Protein AF-A0A951AMD3-F1 (afdb_monomer)

Radius of gyration: 32.18 Å; Cα contacts (8 Å, |Δi|>4): 243; chains: 1; bounding box: 80×69×73 Å

Solvent-accessible surface area (backbone atoms only — not comparable to full-atom values): 12162 Å² total; per-residue (Å²): 133,64,72,45,55,43,36,75,24,38,69,70,59,48,59,73,37,53,67,28,44,26,23,16,76,86,67,45,82,40,33,24,31,38,38,74,41,67,34,87,88,76,58,21,32,44,32,36,16,33,32,64,58,94,67,88,66,64,14,28,46,41,58,13,80,52,26,36,31,29,70,88,53,64,34,34,36,30,81,49,54,43,79,56,53,75,66,43,57,66,45,50,54,91,54,84,79,51,72,69,54,53,48,50,39,28,48,74,73,67,53,61,72,73,69,80,68,72,78,75,66,65,85,69,53,76,77,61,62,68,62,62,78,77,75,82,82,85,86,81,67,66,68,58,54,55,52,53,52,49,53,52,55,57,52,59,62,55,57,70,68,64,74,75,63,88,79,81,84,76,83,82,76,80,84,77,62,67,72,58,60,59,52,52,57,55,53,58,55,55,54,53,59,56,55,55,60,62,66,74,72,73,82,131

pLDDT: mean 73.59, std 21.38, range [33.44, 96.94]

Mean predicted aligned error: 19.08 Å

Structure (mmCIF, N/CA/C/O backbone):
data_AF-A0A951AMD3-F1
#
_entry.id   AF-A0A951AMD3-F1
#
loop_
_atom_site.group_PDB
_atom_site.id
_atom_site.type_symbol
_atom_site.label_atom_id
_atom_site.label_alt_id
_atom_site.label_comp_id
_atom_site.label_asym_id
_atom_site.label_entity_id
_atom_site.label_seq_id
_atom_site.pdbx_PDB_ins_code
_atom_site.Cartn_x
_atom_site.Cartn_y
_atom_site.Cartn_z
_atom_site.occupancy
_atom_site.B_iso_or_equiv
_atom_site.auth_seq_id
_atom_site.auth_comp_id
_atom_site.auth_asym_id
_atom_site.auth_atom_id
_atom_site.pdbx_PDB_model_num
ATOM 1 N N . MET A 1 1 ? -23.466 2.087 -2.296 1.00 63.34 1 MET A N 1
ATOM 2 C CA . MET A 1 1 ? -22.074 2.471 -1.982 1.00 63.34 1 MET A CA 1
ATOM 3 C C . MET A 1 1 ? -21.263 2.317 -3.251 1.00 63.34 1 MET A C 1
ATOM 5 O O . MET A 1 1 ? -21.475 1.336 -3.956 1.00 63.34 1 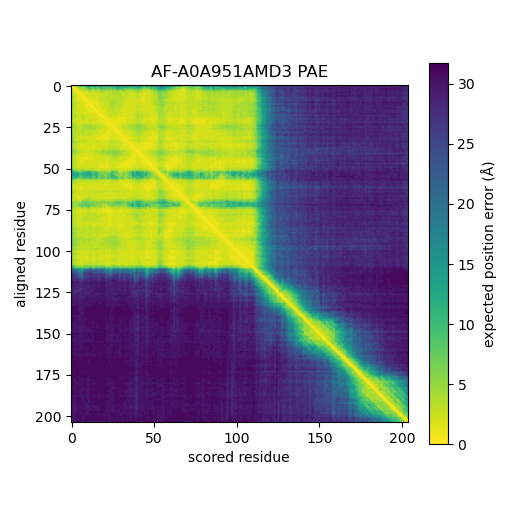MET A O 1
ATOM 9 N N . LYS A 1 2 ? -20.428 3.301 -3.591 1.00 72.81 2 LYS A N 1
ATOM 10 C CA . LYS A 1 2 ? -19.469 3.148 -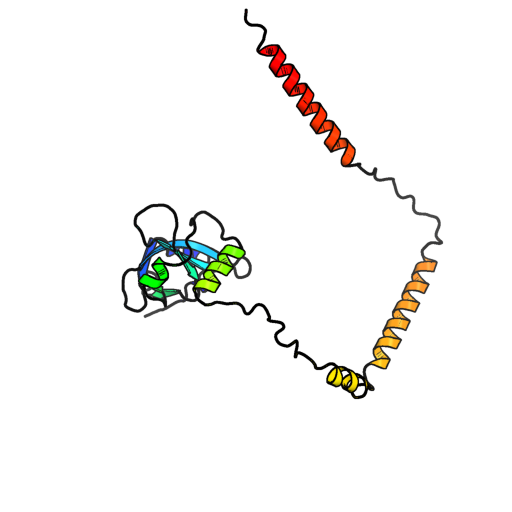4.686 1.00 72.81 2 LYS A CA 1
ATOM 11 C C . LYS A 1 2 ? -18.236 2.466 -4.112 1.00 72.81 2 LYS A C 1
ATOM 13 O O . LYS A 1 2 ? -17.661 2.980 -3.157 1.00 72.81 2 LYS A O 1
ATOM 18 N N . THR A 1 3 ? -17.885 1.328 -4.690 1.00 86.75 3 THR A N 1
ATOM 19 C CA . THR A 1 3 ? -16.645 0.619 -4.396 1.00 86.75 3 THR A CA 1
ATOM 20 C C . THR A 1 3 ? -15.804 0.642 -5.658 1.00 86.75 3 THR A C 1
ATOM 22 O O . THR A 1 3 ? -16.311 0.368 -6.748 1.00 86.75 3 THR A O 1
ATOM 25 N N . GLN A 1 4 ? -14.539 1.005 -5.516 1.00 91.25 4 GLN A N 1
ATOM 26 C CA . GLN A 1 4 ? -13.572 1.026 -6.605 1.00 91.25 4 GLN A CA 1
ATOM 27 C C . GLN A 1 4 ? -12.350 0.219 -6.185 1.00 91.25 4 GLN A C 1
ATOM 29 O O . GLN A 1 4 ? -11.974 0.239 -5.020 1.00 91.25 4 GLN A O 1
ATOM 34 N N . ARG A 1 5 ? -11.706 -0.488 -7.113 1.00 93.00 5 ARG A N 1
ATOM 35 C CA . ARG A 1 5 ? -10.440 -1.156 -6.800 1.00 93.00 5 ARG A CA 1
ATOM 36 C C . ARG A 1 5 ? -9.279 -0.175 -6.791 1.00 93.00 5 ARG A C 1
ATOM 38 O O . ARG A 1 5 ? -9.213 0.705 -7.653 1.00 93.00 5 ARG A O 1
ATOM 45 N N . PHE A 1 6 ? -8.348 -0.362 -5.863 1.00 92.44 6 PHE A N 1
ATOM 46 C CA . PHE A 1 6 ? -7.168 0.492 -5.750 1.00 92.44 6 PHE A CA 1
ATOM 47 C C . PHE A 1 6 ? -6.264 0.378 -6.990 1.00 92.44 6 PHE A C 1
ATOM 49 O O . PHE A 1 6 ? -5.728 1.380 -7.450 1.00 92.44 6 PHE A O 1
ATOM 56 N N . ASP A 1 7 ? -6.182 -0.809 -7.603 1.00 92.94 7 ASP A N 1
ATOM 57 C CA . ASP A 1 7 ? -5.432 -1.057 -8.849 1.00 92.94 7 ASP A CA 1
ATOM 58 C C . ASP A 1 7 ? -5.975 -0.326 -10.089 1.00 92.94 7 ASP A C 1
ATOM 60 O O . ASP A 1 7 ? -5.322 -0.279 -11.129 1.00 92.94 7 ASP A O 1
ATOM 64 N N . SER A 1 8 ? -7.169 0.261 -10.004 1.00 93.00 8 SER A N 1
ATOM 65 C CA . SER A 1 8 ? -7.735 1.072 -11.081 1.00 93.00 8 SER A CA 1
ATOM 66 C C . SER A 1 8 ? -7.313 2.540 -11.004 1.00 93.00 8 SER A C 1
ATOM 68 O O . SER A 1 8 ? -7.554 3.281 -11.960 1.00 93.00 8 SER A O 1
ATOM 70 N N . LEU A 1 9 ? -6.688 2.957 -9.901 1.00 92.50 9 LEU A N 1
ATOM 71 C CA . LEU A 1 9 ? -6.266 4.333 -9.676 1.00 92.50 9 LEU A CA 1
ATOM 72 C C . LEU A 1 9 ? -4.990 4.657 -10.452 1.00 92.50 9 LEU A C 1
ATOM 74 O O . LEU A 1 9 ? -4.090 3.827 -10.599 1.00 92.50 9 LEU A O 1
ATOM 78 N N . ASP A 1 10 ? -4.940 5.886 -10.942 1.00 94.31 10 ASP A N 1
ATOM 79 C CA . ASP A 1 10 ? -3.734 6.541 -11.422 1.00 94.31 10 ASP A CA 1
ATOM 80 C C . ASP A 1 10 ? -2.921 7.099 -10.243 1.00 94.31 10 ASP A C 1
ATOM 82 O O . ASP A 1 10 ? -3.302 6.979 -9.074 1.00 94.31 10 ASP A O 1
ATOM 86 N N . GLU A 1 11 ? -1.780 7.712 -10.548 1.00 91.62 11 GLU A N 1
ATOM 87 C CA . GLU A 1 11 ? -0.883 8.254 -9.528 1.00 91.62 11 GLU A CA 1
ATOM 88 C C . GLU A 1 11 ? -1.574 9.311 -8.651 1.00 91.62 11 GLU A C 1
ATOM 90 O O . GLU A 1 11 ? -1.493 9.251 -7.423 1.00 91.62 11 GLU A O 1
ATOM 95 N N . ASP A 1 12 ? -2.301 10.248 -9.266 1.00 93.75 12 ASP A N 1
ATOM 96 C CA . ASP A 1 12 ? -3.018 11.303 -8.549 1.00 93.75 12 ASP A CA 1
ATOM 97 C C . ASP A 1 12 ? -4.146 10.743 -7.675 1.00 93.75 12 ASP A C 1
ATOM 99 O O . ASP A 1 12 ? -4.330 11.179 -6.534 1.00 93.75 12 ASP A O 1
ATOM 103 N N . GLY A 1 13 ? -4.909 9.774 -8.193 1.00 91.88 13 GLY A N 1
ATOM 104 C CA . GLY A 1 13 ? -5.947 9.074 -7.446 1.00 91.88 13 GLY A CA 1
ATOM 105 C C . GLY A 1 13 ? -5.380 8.339 -6.236 1.00 91.88 13 GLY A C 1
ATOM 106 O O . GLY A 1 13 ? -5.903 8.490 -5.133 1.00 91.88 13 GLY A O 1
ATOM 107 N N . GLY A 1 14 ? -4.272 7.618 -6.420 1.00 91.31 14 GLY A N 1
ATOM 108 C CA . GLY A 1 14 ? -3.559 6.956 -5.333 1.00 91.31 14 GLY A CA 1
ATOM 109 C C . GLY A 1 14 ? -3.087 7.954 -4.275 1.00 91.31 14 GLY A C 1
ATOM 110 O O . GLY A 1 14 ? -3.419 7.807 -3.099 1.00 91.31 14 GLY A O 1
ATOM 111 N N . ARG A 1 15 ? -2.356 9.004 -4.676 1.00 92.12 15 ARG A N 1
ATOM 112 C CA . ARG A 1 15 ? -1.779 10.003 -3.752 1.00 92.12 15 ARG A CA 1
ATOM 113 C C . ARG A 1 15 ? -2.829 10.702 -2.887 1.00 92.12 15 ARG A C 1
ATOM 115 O O . ARG A 1 15 ? -2.536 11.039 -1.742 1.00 92.12 15 ARG A O 1
ATOM 122 N N . LYS A 1 16 ? -4.049 10.904 -3.394 1.00 93.69 16 LYS A N 1
ATOM 123 C CA . LYS A 1 16 ? -5.172 11.471 -2.618 1.00 93.69 16 LYS A CA 1
ATOM 124 C C . LYS A 1 16 ? -5.644 10.567 -1.478 1.00 93.69 16 LYS A C 1
ATOM 126 O O . LYS A 1 16 ? -6.249 11.062 -0.532 1.00 93.69 16 LYS A O 1
ATOM 131 N N . LEU A 1 17 ? -5.384 9.264 -1.573 1.00 93.38 17 LEU A N 1
ATOM 132 C CA . LEU A 1 17 ? -5.738 8.276 -0.555 1.00 93.38 17 LEU A CA 1
ATOM 133 C C . LEU A 1 17 ? -4.615 8.044 0.463 1.00 93.38 17 LEU A C 1
ATOM 135 O O . LEU A 1 17 ? -4.822 7.322 1.437 1.00 93.38 17 LEU A O 1
ATOM 139 N N . SER A 1 18 ? -3.445 8.662 0.291 1.00 93.50 18 SER A N 1
ATOM 140 C CA . SER A 1 18 ? -2.384 8.640 1.299 1.00 93.50 18 SER A CA 1
ATOM 141 C C . SER A 1 18 ? -2.891 9.187 2.637 1.00 93.50 18 SER A C 1
ATOM 143 O O . SER A 1 18 ? -3.539 10.231 2.698 1.00 93.50 18 SER A O 1
ATOM 145 N N . GLY A 1 19 ? -2.603 8.474 3.724 1.00 92.75 19 GLY A N 1
ATOM 146 C CA . GLY A 1 19 ? -3.082 8.781 5.072 1.00 92.75 19 GLY A CA 1
ATOM 147 C C . GLY A 1 19 ? -4.487 8.261 5.394 1.00 92.75 19 GLY A C 1
ATOM 148 O O . GLY A 1 19 ? -4.879 8.307 6.561 1.00 92.75 19 GLY A O 1
ATOM 149 N N . GLN A 1 20 ? -5.233 7.729 4.418 1.00 95.25 20 GLN A N 1
ATOM 150 C CA . GLN A 1 20 ? -6.562 7.167 4.672 1.00 95.25 20 GLN A CA 1
ATOM 151 C C . GLN A 1 20 ? -6.494 5.894 5.514 1.00 95.25 20 GLN A C 1
ATOM 153 O O . GLN A 1 20 ? -5.502 5.157 5.498 1.00 95.25 20 GLN A O 1
ATOM 158 N N . LYS A 1 21 ? -7.571 5.633 6.261 1.00 95.44 21 LYS A N 1
ATOM 159 C CA . LYS A 1 21 ? -7.656 4.483 7.162 1.00 95.44 21 LYS A CA 1
ATOM 160 C C . LYS A 1 21 ? -7.796 3.187 6.368 1.00 95.44 21 LYS A C 1
ATOM 162 O O . LYS A 1 21 ? -8.656 3.073 5.496 1.00 95.44 21 LYS A O 1
ATOM 167 N N . VAL A 1 22 ? -6.994 2.197 6.744 1.00 96.31 22 VAL A N 1
ATOM 168 C CA . VAL A 1 22 ? -7.036 0.841 6.199 1.00 96.31 22 VAL A CA 1
ATOM 169 C C . VAL A 1 22 ? -7.674 -0.098 7.218 1.00 96.31 22 VAL A C 1
ATOM 171 O O . VAL A 1 22 ? -7.237 -0.162 8.374 1.00 96.31 22 VAL A O 1
ATOM 174 N N . VAL A 1 23 ? -8.692 -0.834 6.785 1.00 96.12 23 VAL A N 1
ATOM 175 C CA . VAL A 1 23 ? -9.388 -1.865 7.561 1.00 96.12 23 VAL A CA 1
ATOM 176 C C . VAL A 1 23 ? -9.344 -3.216 6.853 1.00 96.12 23 VAL A C 1
ATOM 178 O O . VAL A 1 23 ? -9.120 -3.282 5.643 1.00 96.12 23 VAL A O 1
ATOM 181 N N . ASP A 1 24 ? -9.532 -4.294 7.603 1.00 95.44 24 ASP A N 1
ATOM 182 C CA . ASP A 1 24 ? -9.648 -5.635 7.037 1.00 95.44 24 ASP A CA 1
ATOM 183 C C . ASP A 1 24 ? -11.091 -5.986 6.640 1.00 95.44 24 ASP A C 1
ATOM 185 O O . ASP A 1 24 ? -12.000 -5.150 6.650 1.00 95.44 24 ASP A O 1
ATOM 189 N N . GLN A 1 25 ? -11.300 -7.246 6.256 1.00 92.25 25 GLN A N 1
ATOM 190 C CA . GLN A 1 25 ? -12.602 -7.795 5.882 1.00 92.25 25 GLN A CA 1
ATOM 191 C C . GLN A 1 25 ? -13.679 -7.654 6.981 1.00 92.25 25 GLN A C 1
ATOM 193 O O . GLN A 1 25 ? -14.853 -7.476 6.642 1.00 92.25 25 GLN A O 1
ATOM 198 N N . ASP A 1 26 ? -13.278 -7.664 8.255 1.00 92.88 26 ASP A N 1
ATOM 199 C CA . ASP A 1 26 ? -14.129 -7.600 9.451 1.00 92.88 26 ASP A CA 1
ATOM 200 C C . ASP A 1 26 ? -14.222 -6.165 10.019 1.00 92.88 26 ASP A C 1
ATOM 202 O O . ASP A 1 26 ? -14.720 -5.946 11.124 1.00 92.88 26 ASP A O 1
ATOM 206 N N . ASP A 1 27 ? -13.750 -5.178 9.247 1.00 93.31 27 ASP A N 1
ATOM 207 C CA . ASP A 1 27 ? -13.661 -3.758 9.599 1.00 93.31 27 ASP A CA 1
ATOM 208 C C . ASP A 1 27 ? -12.721 -3.468 10.798 1.00 93.31 27 ASP A C 1
ATOM 210 O O . ASP A 1 27 ? -12.765 -2.384 11.401 1.00 93.31 27 ASP A O 1
ATOM 214 N N . GLU A 1 28 ? -11.807 -4.395 11.120 1.00 94.81 28 GLU A N 1
ATOM 215 C CA . GLU A 1 28 ? -10.738 -4.181 12.100 1.00 94.81 28 GLU A CA 1
ATOM 216 C C . GLU A 1 28 ? -9.698 -3.205 11.535 1.00 94.81 28 GLU A C 1
ATOM 218 O O . GLU A 1 28 ? -9.290 -3.283 10.377 1.00 94.81 28 GLU A O 1
ATOM 223 N N . SER A 1 29 ? -9.222 -2.272 12.364 1.00 94.75 29 SER A N 1
ATOM 224 C CA . SER A 1 29 ? -8.196 -1.312 11.955 1.00 94.75 29 SER A CA 1
ATOM 225 C C . SER A 1 29 ? -6.844 -1.993 11.731 1.00 94.75 29 SER A C 1
ATOM 227 O O . SER A 1 29 ? -6.206 -2.476 12.670 1.00 94.75 29 SER A O 1
ATOM 229 N N . VAL A 1 30 ? -6.352 -1.928 10.496 1.00 95.50 30 VAL A N 1
ATOM 230 C CA . VAL A 1 30 ? -5.027 -2.436 10.120 1.00 95.50 30 VAL A CA 1
ATOM 231 C C . VAL A 1 30 ? -3.971 -1.346 10.277 1.00 95.50 30 VAL A C 1
ATOM 233 O O . VAL A 1 30 ? -2.901 -1.604 10.830 1.00 95.50 30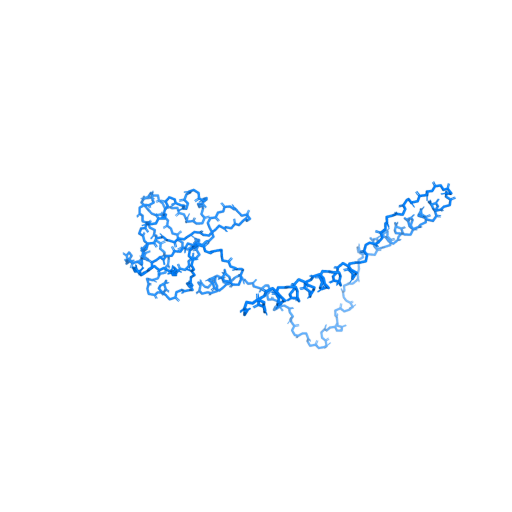 VAL A O 1
ATOM 236 N N . GLY A 1 31 ? -4.281 -0.129 9.821 1.00 95.06 31 GLY A N 1
ATOM 237 C CA . GLY A 1 31 ? -3.325 0.974 9.757 1.00 95.06 31 GLY A CA 1
ATOM 238 C C . GLY A 1 31 ? -3.803 2.135 8.888 1.00 95.06 31 GLY A C 1
ATOM 239 O O . GLY A 1 31 ? -5.005 2.383 8.776 1.00 95.06 31 GLY A O 1
ATOM 240 N N . THR A 1 32 ? -2.859 2.831 8.259 1.00 95.75 32 THR A N 1
ATOM 241 C CA . THR A 1 32 ? -3.120 3.901 7.282 1.00 95.75 32 THR A CA 1
ATOM 242 C C . THR A 1 32 ? -2.338 3.675 5.995 1.00 95.75 32 THR A C 1
ATOM 244 O O . THR A 1 32 ? -1.272 3.062 6.031 1.00 95.75 32 THR A O 1
ATOM 247 N N . VAL A 1 33 ? -2.835 4.191 4.873 1.00 95.81 33 VAL A N 1
ATOM 248 C CA . VAL A 1 33 ? -2.097 4.175 3.603 1.00 95.81 33 VAL A CA 1
ATOM 249 C C . VAL A 1 33 ? -0.856 5.054 3.729 1.00 95.81 33 VAL A C 1
ATOM 251 O O . VAL A 1 33 ? -0.961 6.228 4.080 1.00 95.81 33 VAL A O 1
ATOM 254 N N . ASP A 1 34 ? 0.309 4.487 3.451 1.00 94.62 34 ASP A N 1
ATOM 255 C CA . ASP A 1 34 ? 1.595 5.175 3.471 1.00 94.62 34 ASP A CA 1
ATOM 256 C C . ASP A 1 34 ? 2.534 4.478 2.479 1.00 94.62 34 ASP A C 1
ATOM 258 O O . ASP A 1 34 ? 2.968 3.355 2.719 1.00 94.62 34 ASP A O 1
ATOM 262 N N . GLY A 1 35 ? 2.787 5.114 1.335 1.00 93.88 35 GLY A N 1
ATOM 263 C CA . GLY A 1 35 ? 3.524 4.527 0.210 1.00 93.88 35 GLY A CA 1
ATOM 264 C C . GLY A 1 35 ? 2.617 3.966 -0.889 1.00 93.88 35 GLY A C 1
ATOM 265 O O . GLY A 1 35 ? 1.620 3.290 -0.629 1.00 93.88 35 GLY A O 1
ATOM 266 N N . ILE A 1 36 ? 2.961 4.276 -2.139 1.00 95.75 36 ILE A N 1
ATOM 267 C CA . ILE A 1 36 ? 2.225 3.866 -3.339 1.00 95.75 36 ILE A CA 1
ATOM 268 C C . ILE A 1 36 ? 3.249 3.564 -4.424 1.00 95.75 36 ILE A C 1
ATOM 270 O O . ILE A 1 36 ? 4.096 4.405 -4.719 1.00 95.75 36 ILE A O 1
ATOM 274 N N . TRP A 1 37 ? 3.144 2.387 -5.037 1.00 96.56 37 TRP A N 1
ATOM 275 C CA . TRP A 1 37 ? 4.015 1.980 -6.136 1.00 96.56 37 TRP A CA 1
ATOM 276 C C . TRP A 1 37 ? 3.204 1.754 -7.401 1.00 96.56 37 TRP A C 1
ATOM 278 O O . TRP A 1 37 ? 2.184 1.061 -7.383 1.00 96.56 37 TRP A O 1
ATOM 288 N N . MET A 1 38 ? 3.681 2.327 -8.502 1.00 95.56 38 MET A N 1
ATOM 289 C CA . MET A 1 38 ? 3.030 2.281 -9.808 1.00 95.56 38 MET A CA 1
ATOM 290 C C . MET A 1 38 ? 3.599 1.151 -10.670 1.00 95.56 38 MET A C 1
ATOM 292 O O . MET A 1 38 ? 4.793 0.856 -10.614 1.00 95.56 38 MET A O 1
ATOM 296 N N . ASP A 1 39 ? 2.755 0.549 -11.506 1.00 93.62 39 ASP A N 1
ATOM 297 C CA . ASP A 1 39 ? 3.210 -0.262 -12.635 1.00 93.62 39 ASP A CA 1
ATOM 298 C C . ASP A 1 39 ? 3.590 0.680 -13.796 1.00 93.62 39 ASP A C 1
ATOM 300 O O . ASP A 1 39 ? 2.715 1.390 -14.311 1.00 93.62 39 ASP A O 1
ATOM 304 N N . PRO A 1 40 ? 4.861 0.698 -14.239 1.00 90.62 40 PRO A N 1
ATOM 305 C CA . PRO A 1 40 ? 5.306 1.562 -15.332 1.00 90.62 40 PRO A CA 1
ATOM 306 C C . PRO A 1 40 ? 4.645 1.226 -16.679 1.00 90.62 40 PRO A C 1
ATOM 308 O O . PRO A 1 40 ? 4.566 2.081 -17.558 1.00 90.62 40 PRO A O 1
ATOM 311 N N . SER A 1 41 ? 4.147 0.001 -16.857 1.00 91.75 41 SER A N 1
ATOM 312 C CA . SER A 1 41 ? 3.504 -0.444 -18.096 1.00 91.75 41 SER A CA 1
ATOM 313 C C . SER A 1 41 ? 2.071 0.068 -18.194 1.00 91.75 41 SER A C 1
ATOM 315 O O . SER A 1 41 ? 1.641 0.531 -19.250 1.00 91.75 41 SER A O 1
ATOM 317 N N . THR A 1 42 ? 1.316 0.001 -17.094 1.00 92.38 42 THR A N 1
ATOM 318 C CA . THR A 1 42 ? -0.113 0.354 -17.089 1.00 92.38 42 THR A CA 1
ATOM 319 C C . THR A 1 42 ? -0.398 1.749 -16.548 1.00 92.38 42 THR A C 1
ATOM 321 O O . THR A 1 42 ? -1.526 2.212 -16.699 1.00 92.38 42 THR A O 1
ATOM 324 N N . HIS A 1 43 ? 0.584 2.406 -15.919 1.00 93.19 43 HIS A N 1
ATOM 325 C CA . HIS A 1 43 ? 0.421 3.682 -15.206 1.00 93.19 43 HIS A CA 1
ATOM 326 C C . HIS A 1 43 ? -0.696 3.626 -14.151 1.00 93.19 43 HIS A C 1
ATOM 328 O O . HIS A 1 43 ? -1.430 4.590 -13.936 1.00 93.19 43 HIS A O 1
ATOM 334 N N . ARG A 1 44 ? -0.839 2.469 -13.497 1.00 95.69 44 ARG A N 1
ATOM 335 C CA . ARG A 1 44 ? -1.801 2.246 -12.412 1.00 95.69 44 ARG A CA 1
ATOM 336 C C . ARG A 1 44 ? -1.087 1.820 -11.144 1.00 95.69 44 ARG A C 1
ATOM 338 O O . ARG A 1 44 ? 0.043 1.338 -11.212 1.00 95.69 44 ARG A O 1
ATOM 345 N N . VAL A 1 45 ? -1.745 1.979 -10.002 1.00 96.12 45 VAL A N 1
ATOM 346 C CA . VAL A 1 45 ? -1.191 1.514 -8.729 1.00 96.12 45 VAL A CA 1
ATOM 347 C C . VAL A 1 45 ? -1.052 -0.011 -8.745 1.00 96.12 45 VAL A C 1
ATOM 349 O O . VAL A 1 45 ? -2.028 -0.733 -8.928 1.00 96.12 45 VAL A O 1
ATOM 352 N N . ALA A 1 46 ? 0.164 -0.502 -8.521 1.00 95.69 46 ALA A N 1
ATOM 353 C CA . ALA A 1 46 ? 0.477 -1.925 -8.421 1.00 95.69 46 ALA A CA 1
ATOM 354 C C . ALA A 1 46 ? 0.456 -2.410 -6.967 1.00 95.69 46 ALA A C 1
ATOM 356 O O . ALA A 1 46 ? -0.082 -3.479 -6.665 1.00 95.69 46 ALA A O 1
ATOM 357 N N . PHE A 1 47 ? 1.013 -1.605 -6.060 1.00 96.94 47 PHE A N 1
ATOM 358 C CA . PHE A 1 47 ? 1.123 -1.930 -4.642 1.00 96.94 47 PHE A CA 1
ATOM 359 C C . PHE A 1 47 ? 0.819 -0.719 -3.764 1.00 96.94 47 PHE A C 1
ATOM 361 O O . PHE A 1 47 ? 1.063 0.429 -4.141 1.00 96.94 47 PHE A O 1
ATOM 368 N N . VAL A 1 48 ? 0.318 -1.004 -2.566 1.00 96.81 48 VAL A N 1
ATOM 369 C CA . VAL A 1 48 ? -0.043 -0.027 -1.541 1.00 96.81 48 VAL A CA 1
ATOM 370 C C . VAL A 1 48 ? 0.702 -0.364 -0.261 1.00 96.81 48 VAL A C 1
ATOM 372 O O . VAL A 1 48 ? 0.715 -1.516 0.171 1.00 96.81 48 VAL A O 1
ATOM 375 N N . GLY A 1 49 ? 1.316 0.638 0.353 1.00 96.50 49 GLY A N 1
ATOM 376 C CA . GLY A 1 49 ? 1.947 0.513 1.655 1.00 96.50 49 GLY A CA 1
ATOM 377 C C . GLY A 1 49 ? 0.943 0.803 2.761 1.00 96.50 49 GLY A C 1
ATOM 378 O O . GLY A 1 49 ? 0.169 1.757 2.696 1.00 96.50 49 GLY A O 1
ATOM 379 N N . VAL A 1 50 ? 0.933 -0.042 3.783 1.00 96.38 50 VAL A N 1
ATOM 380 C CA . VAL A 1 50 ? 0.075 0.075 4.955 1.00 96.38 50 VAL A CA 1
ATOM 381 C C . VAL A 1 50 ? 0.958 0.248 6.177 1.00 96.38 50 VAL A C 1
ATOM 383 O O . VAL A 1 50 ? 1.674 -0.660 6.611 1.00 96.38 50 VAL A O 1
ATOM 386 N N . LYS A 1 51 ? 0.888 1.430 6.774 1.00 95.81 51 LYS A N 1
ATOM 387 C CA . LYS A 1 51 ? 1.542 1.723 8.040 1.00 95.81 51 LYS A CA 1
ATOM 388 C C . LYS A 1 51 ? 0.719 1.147 9.185 1.00 95.81 51 LYS A C 1
ATOM 390 O O . LYS A 1 51 ? -0.290 1.716 9.593 1.00 95.81 51 LYS A O 1
ATOM 395 N N . THR A 1 52 ? 1.161 0.011 9.716 1.00 92.44 52 THR A N 1
ATOM 396 C CA . THR A 1 52 ? 0.490 -0.691 10.826 1.00 92.44 52 THR A CA 1
ATOM 397 C C . THR A 1 52 ? 0.934 -0.217 12.210 1.00 92.44 52 THR A C 1
ATOM 399 O O . THR A 1 52 ? 0.317 -0.568 13.214 1.00 92.44 52 THR A O 1
ATOM 402 N N . SER A 1 53 ? 2.027 0.544 12.274 1.00 83.88 53 SER A N 1
ATOM 403 C CA . SER A 1 53 ? 2.679 0.976 13.511 1.00 83.88 53 SER A CA 1
ATOM 404 C C . SER A 1 53 ? 2.927 2.480 13.488 1.00 83.88 53 SER A C 1
ATOM 406 O O . SER A 1 53 ? 3.184 3.067 12.444 1.00 83.88 53 SER A O 1
ATOM 408 N N . TRP A 1 54 ? 2.892 3.118 14.656 1.00 75.75 54 TRP A N 1
ATOM 409 C CA . TRP A 1 54 ? 3.098 4.565 14.788 1.00 75.75 54 TRP A CA 1
ATOM 410 C C . TRP A 1 54 ? 4.558 5.009 14.586 1.00 75.75 54 TRP A C 1
ATOM 412 O O . TRP A 1 54 ? 4.818 6.196 14.391 1.00 75.75 54 TRP A O 1
ATOM 422 N N . LEU A 1 55 ? 5.508 4.069 14.613 1.00 77.75 55 LEU A N 1
ATOM 423 C CA . LEU A 1 55 ? 6.922 4.355 14.388 1.00 77.75 55 LEU A CA 1
ATOM 424 C C . LEU A 1 55 ? 7.182 4.699 12.911 1.00 77.75 55 LEU A C 1
ATOM 426 O O . LEU A 1 55 ? 6.598 4.068 12.027 1.00 77.75 55 LEU A O 1
ATOM 430 N N . PRO A 1 56 ? 8.039 5.695 12.625 1.00 78.50 56 PRO A N 1
ATOM 431 C CA . PRO A 1 56 ? 8.481 5.972 11.264 1.00 78.50 56 PRO A CA 1
ATOM 432 C C . PRO A 1 56 ? 9.329 4.815 10.719 1.00 78.50 56 PRO A C 1
ATOM 434 O O . PRO A 1 56 ? 9.999 4.112 11.479 1.00 78.50 56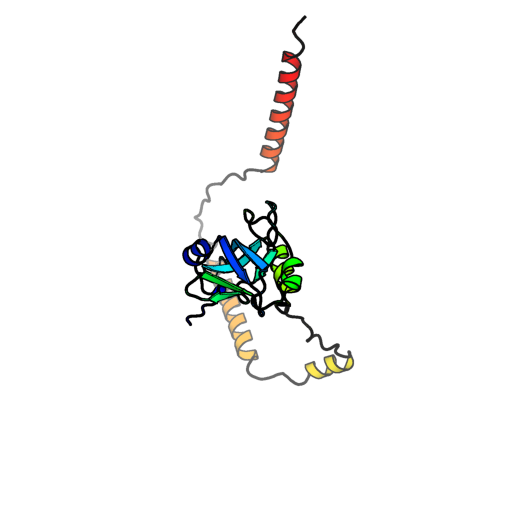 PRO A O 1
ATOM 437 N N . GLY A 1 57 ? 9.323 4.648 9.398 1.00 89.12 57 GLY A N 1
ATOM 438 C CA . GLY A 1 57 ? 10.146 3.666 8.704 1.00 89.12 57 GLY A CA 1
ATOM 439 C C . GLY A 1 57 ? 9.325 2.792 7.773 1.00 89.12 57 GLY A C 1
ATOM 440 O O . GLY A 1 57 ? 8.636 3.292 6.893 1.00 89.12 57 GLY A O 1
ATOM 441 N N . LYS A 1 58 ? 9.441 1.476 7.949 1.00 93.44 58 LYS A N 1
ATOM 442 C CA . LYS A 1 58 ? 8.895 0.511 7.000 1.00 93.44 58 LYS A CA 1
ATOM 443 C C . LYS A 1 58 ? 7.373 0.405 7.069 1.00 93.44 58 LYS A C 1
ATOM 445 O O . LYS A 1 58 ? 6.784 0.416 8.151 1.00 93.44 58 LYS A O 1
ATOM 450 N N . VAL A 1 59 ? 6.771 0.198 5.908 1.00 95.81 59 VAL A N 1
ATOM 451 C CA . VAL A 1 59 ? 5.338 -0.035 5.713 1.00 95.81 59 VAL A CA 1
ATOM 452 C C . VAL A 1 59 ? 5.119 -1.442 5.177 1.00 95.81 59 VAL A C 1
ATOM 454 O O . VAL A 1 59 ? 5.984 -1.986 4.492 1.00 95.81 59 VAL A O 1
ATOM 457 N N . GLN A 1 60 ? 3.974 -2.039 5.501 1.00 96.44 60 GLN A N 1
ATOM 458 C CA . GLN A 1 60 ? 3.593 -3.355 4.993 1.00 96.44 60 GLN A CA 1
ATOM 459 C C . GLN A 1 60 ? 3.055 -3.220 3.578 1.00 96.44 60 GLN A C 1
ATOM 461 O O . GLN A 1 60 ? 2.099 -2.481 3.367 1.00 96.44 60 GLN A O 1
ATOM 466 N N . VAL A 1 61 ? 3.652 -3.906 2.610 1.00 96.94 61 VAL A N 1
ATOM 467 C CA . VAL A 1 61 ? 3.270 -3.733 1.205 1.00 96.94 61 VAL A CA 1
ATOM 468 C C . VAL A 1 61 ? 2.242 -4.780 0.805 1.00 96.94 61 VAL A C 1
ATOM 470 O O . VAL A 1 61 ? 2.433 -5.974 1.025 1.00 96.94 61 VAL A O 1
ATOM 473 N N . VAL A 1 62 ? 1.142 -4.318 0.214 1.00 96.38 62 VAL A N 1
ATOM 474 C CA . VAL A 1 62 ? -0.006 -5.128 -0.200 1.00 96.38 62 VAL A CA 1
ATOM 475 C C . VAL A 1 62 ? -0.275 -4.912 -1.695 1.00 96.38 62 VAL A C 1
ATOM 477 O O . VAL A 1 62 ? -0.224 -3.772 -2.164 1.00 96.38 62 VAL A O 1
ATOM 480 N N . PRO A 1 63 ? -0.586 -5.964 -2.470 1.00 96.31 63 PRO A N 1
ATOM 481 C CA . PRO A 1 63 ? -1.000 -5.825 -3.862 1.00 96.31 63 PRO A CA 1
ATOM 482 C C . PRO A 1 63 ? -2.285 -4.999 -3.999 1.00 96.31 63 PRO A C 1
ATOM 484 O O . PRO A 1 63 ? -3.307 -5.325 -3.397 1.00 96.31 63 PRO A O 1
ATOM 487 N N . ALA A 1 64 ? -2.276 -3.973 -4.850 1.00 95.38 64 ALA A N 1
ATOM 488 C CA . ALA A 1 64 ? -3.401 -3.044 -5.000 1.00 95.38 64 ALA A CA 1
ATOM 489 C C . ALA A 1 64 ? -4.688 -3.712 -5.514 1.00 95.38 64 ALA A C 1
ATOM 491 O O . ALA A 1 64 ? -5.789 -3.232 -5.255 1.00 95.38 64 ALA A O 1
ATOM 492 N N . GLY A 1 65 ? -4.568 -4.841 -6.218 1.00 93.56 65 GLY A N 1
ATOM 493 C CA . GLY A 1 65 ? -5.733 -5.578 -6.711 1.00 93.56 65 GLY A CA 1
ATOM 494 C C . GLY A 1 65 ? -6.536 -6.296 -5.618 1.00 93.56 65 GLY A C 1
ATOM 495 O O . GLY A 1 65 ? -7.645 -6.733 -5.904 1.00 93.56 65 GLY A O 1
ATOM 496 N N . ASP A 1 66 ? -5.990 -6.431 -4.402 1.00 92.75 66 ASP A N 1
ATOM 497 C CA . ASP A 1 66 ? -6.686 -6.992 -3.227 1.00 92.75 66 ASP A CA 1
ATOM 498 C C . ASP A 1 66 ? -7.193 -5.892 -2.277 1.00 92.75 66 ASP A C 1
ATOM 500 O O . ASP A 1 66 ? -7.576 -6.161 -1.133 1.00 92.75 66 ASP A O 1
ATOM 504 N N . VAL A 1 67 ? -7.158 -4.640 -2.742 1.00 94.94 67 VAL A N 1
ATOM 505 C CA . VAL A 1 67 ? -7.512 -3.452 -1.973 1.00 94.94 67 VAL A CA 1
ATOM 506 C C . VAL A 1 67 ? -8.684 -2.739 -2.639 1.00 94.94 67 VAL A C 1
ATOM 508 O O . VAL A 1 67 ? -8.677 -2.437 -3.836 1.00 94.94 67 VAL A O 1
ATOM 511 N N . GLU A 1 68 ? -9.698 -2.437 -1.839 1.00 95.06 68 GLU A N 1
ATOM 512 C CA . GLU A 1 68 ? -10.907 -1.744 -2.258 1.00 95.06 68 GLU A CA 1
ATOM 513 C C . GLU A 1 68 ? -11.013 -0.378 -1.585 1.00 95.06 68 GLU A C 1
ATOM 515 O O . GLU A 1 68 ? -10.761 -0.210 -0.395 1.00 95.06 68 GLU A O 1
ATOM 520 N N . VAL A 1 69 ? -11.423 0.611 -2.364 1.00 93.69 69 VAL A N 1
ATOM 521 C CA . VAL A 1 69 ? -11.748 1.960 -1.923 1.00 93.69 69 VAL A CA 1
ATOM 522 C C . VAL A 1 69 ? -13.252 2.030 -1.711 1.00 93.69 69 VAL A C 1
ATOM 524 O O . VAL A 1 69 ? -14.035 1.794 -2.636 1.00 93.69 69 VAL A O 1
ATOM 527 N N . VAL A 1 70 ? -13.655 2.360 -0.490 1.00 91.69 70 VAL A N 1
ATOM 528 C CA . VAL A 1 70 ? -15.044 2.431 -0.034 1.00 91.69 70 VAL A CA 1
ATOM 529 C C . VAL A 1 70 ? -15.344 3.864 0.416 1.00 91.69 70 VAL A C 1
ATOM 531 O O . VAL A 1 70 ? -14.436 4.639 0.716 1.00 91.69 70 VAL A O 1
ATOM 534 N N . ASN A 1 71 ? -16.628 4.236 0.445 1.00 84.62 71 ASN A N 1
ATOM 535 C CA . ASN A 1 71 ? -17.095 5.548 0.913 1.00 84.62 71 ASN A CA 1
ATOM 536 C C . ASN A 1 71 ? -16.375 6.718 0.229 1.00 84.62 71 ASN A C 1
ATOM 538 O O . ASN A 1 71 ? -15.877 7.622 0.885 1.00 84.62 71 ASN A O 1
ATOM 542 N N . GLU A 1 72 ? -16.277 6.670 -1.102 1.00 82.25 72 GLU A N 1
ATOM 543 C CA . GLU A 1 72 ? -15.690 7.757 -1.906 1.00 82.25 72 GLU A CA 1
ATOM 544 C C . GLU A 1 72 ? -14.223 8.092 -1.564 1.00 82.25 72 GLU A C 1
ATOM 546 O O . GLU A 1 72 ? -13.743 9.169 -1.905 1.00 82.25 72 GLU A O 1
ATOM 551 N N . GLY A 1 73 ? -13.487 7.159 -0.947 1.00 81.31 73 GLY A N 1
ATOM 552 C CA . GLY A 1 73 ? -12.077 7.348 -0.593 1.00 81.31 73 GLY A CA 1
ATOM 553 C C . GLY A 1 73 ? -11.805 7.524 0.896 1.00 81.31 73 GLY A C 1
ATOM 554 O O . GLY A 1 73 ? -10.642 7.606 1.276 1.00 81.31 73 GLY A O 1
ATOM 555 N N . GLU A 1 74 ? -12.834 7.552 1.744 1.00 84.88 74 GLU A N 1
ATOM 556 C CA . GLU A 1 74 ? -12.663 7.693 3.198 1.00 84.88 74 GLU A CA 1
ATOM 557 C C . GLU A 1 74 ? -12.154 6.416 3.880 1.00 84.88 74 GLU A C 1
ATOM 559 O O . GLU A 1 74 ? -11.571 6.471 4.964 1.00 84.88 74 GLU A O 1
ATOM 564 N N . LEU A 1 75 ? -12.402 5.249 3.276 1.00 90.12 75 LEU A N 1
ATOM 565 C CA . LEU A 1 75 ? -12.059 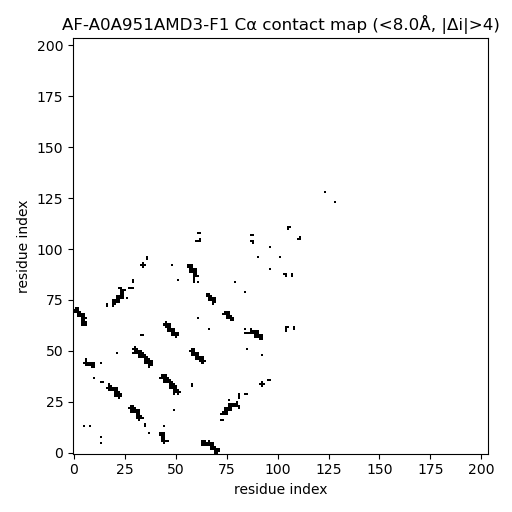3.963 3.869 1.00 90.12 75 LEU A CA 1
ATOM 566 C C . LEU A 1 75 ? -11.457 3.022 2.834 1.00 90.12 75 LEU A C 1
ATOM 568 O O . LEU A 1 75 ? -12.022 2.813 1.761 1.00 90.12 75 LEU A O 1
ATOM 572 N N . ILE A 1 76 ? -10.333 2.414 3.191 1.00 95.00 76 ILE A N 1
ATOM 573 C CA . ILE A 1 76 ? -9.630 1.442 2.362 1.00 95.00 76 ILE A CA 1
ATOM 574 C C . ILE A 1 76 ? -9.781 0.067 3.003 1.00 95.00 76 ILE A C 1
ATOM 576 O O . ILE A 1 76 ? -9.430 -0.113 4.167 1.00 95.00 76 ILE A O 1
ATOM 580 N N . LYS A 1 77 ? -10.313 -0.903 2.265 1.00 95.88 77 LYS A N 1
ATOM 581 C CA . LYS A 1 77 ? -10.569 -2.259 2.748 1.00 95.88 77 LYS A CA 1
ATOM 582 C C . LYS A 1 77 ? -9.621 -3.243 2.082 1.00 95.88 77 LYS A C 1
ATOM 584 O O . LYS A 1 77 ? -9.461 -3.227 0.865 1.00 95.88 77 LYS A O 1
ATOM 589 N N . VAL A 1 78 ? -8.993 -4.096 2.880 1.00 95.00 78 VAL A N 1
ATOM 590 C CA . VAL A 1 78 ? -8.093 -5.152 2.406 1.00 95.00 78 VAL A CA 1
ATOM 591 C C . VAL A 1 78 ? -8.786 -6.499 2.562 1.00 95.00 78 VAL A C 1
ATOM 593 O O . VAL A 1 78 ? -9.366 -6.783 3.610 1.00 95.00 78 VAL A O 1
ATOM 596 N N . GLY A 1 79 ? -8.693 -7.353 1.543 1.00 92.94 79 GLY A N 1
ATOM 597 C CA . GLY A 1 79 ? -9.296 -8.693 1.539 1.00 92.94 79 GLY A CA 1
ATOM 598 C C . GLY A 1 79 ? -8.635 -9.727 2.464 1.00 92.94 79 GLY A C 1
ATOM 599 O O . GLY A 1 79 ? -8.860 -10.920 2.286 1.00 92.94 79 GLY A O 1
ATOM 600 N N . TYR A 1 80 ? -7.804 -9.304 3.420 1.00 94.31 80 TYR A N 1
ATOM 601 C CA . TYR A 1 80 ? -7.046 -10.184 4.311 1.00 94.31 80 TYR A CA 1
ATOM 602 C C . TYR A 1 80 ? -7.156 -9.721 5.766 1.00 94.31 80 TYR A C 1
ATOM 604 O O . TYR A 1 80 ? -7.173 -8.512 5.999 1.00 94.31 80 TYR A O 1
ATOM 612 N N . PRO A 1 81 ? -7.142 -10.642 6.750 1.00 95.25 81 PRO A N 1
ATOM 613 C CA . PRO A 1 81 ? -7.188 -10.289 8.168 1.00 95.25 81 PRO A CA 1
ATOM 614 C C . PRO A 1 81 ? -6.048 -9.355 8.587 1.00 95.25 81 PRO A C 1
ATOM 616 O O . PRO A 1 81 ? -4.903 -9.523 8.145 1.00 95.25 81 PRO A O 1
ATOM 619 N N . ALA A 1 82 ? -6.307 -8.447 9.531 1.00 94.81 82 ALA A N 1
ATOM 620 C CA . ALA A 1 82 ? -5.310 -7.489 10.017 1.00 94.81 82 ALA A CA 1
ATOM 621 C C . ALA A 1 82 ? -4.004 -8.156 10.491 1.00 94.81 82 ALA A C 1
ATOM 623 O O . ALA A 1 82 ? -2.902 -7.671 10.222 1.00 94.81 82 ALA A O 1
ATOM 624 N N . ALA A 1 83 ? -4.112 -9.301 11.173 1.00 94.38 83 ALA A N 1
ATOM 625 C CA . ALA A 1 83 ? -2.966 -10.069 11.660 1.00 94.38 83 ALA A CA 1
ATOM 626 C C . ALA A 1 83 ? -2.097 -10.669 10.538 1.00 94.38 83 ALA A C 1
ATOM 628 O O . ALA A 1 83 ? -0.908 -10.907 10.758 1.00 94.38 83 ALA A O 1
ATOM 629 N N . PHE A 1 84 ? -2.679 -10.920 9.362 1.00 95.06 84 PHE A N 1
ATOM 630 C CA . PHE A 1 84 ? -1.958 -11.377 8.176 1.00 95.06 84 PHE A CA 1
ATOM 631 C C . PHE A 1 84 ? -1.204 -10.207 7.537 1.00 95.06 84 PHE A C 1
ATOM 633 O O . PHE A 1 84 ? 0.01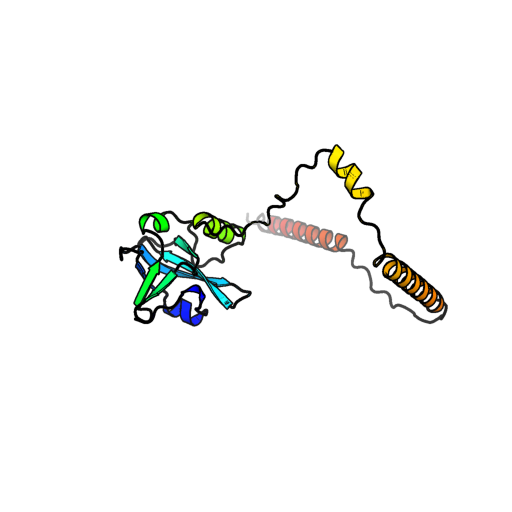1 -10.271 7.398 1.00 95.06 84 PHE A O 1
ATOM 640 N N . VAL A 1 85 ? -1.882 -9.081 7.287 1.00 94.75 85 VAL A N 1
ATOM 641 C CA . VAL A 1 85 ? -1.256 -7.881 6.696 1.00 94.75 85 VAL A CA 1
ATOM 642 C C . VAL A 1 85 ? -0.087 -7.364 7.546 1.00 94.75 85 VAL A C 1
ATOM 644 O O . VAL A 1 85 ? 0.960 -7.005 7.017 1.00 94.75 85 VAL A O 1
ATOM 647 N N . LYS A 1 86 ? -0.204 -7.400 8.879 1.00 94.06 86 LYS A N 1
ATOM 648 C CA . LYS A 1 86 ? 0.871 -7.001 9.813 1.00 94.06 86 LYS A CA 1
ATOM 649 C C . LYS A 1 86 ? 2.150 -7.846 9.711 1.00 94.06 86 LYS A C 1
ATOM 651 O O . LYS A 1 86 ? 3.177 -7.433 10.247 1.00 94.06 86 LYS A O 1
ATOM 656 N N . LYS A 1 87 ? 2.092 -9.019 9.076 1.00 94.19 87 LYS A N 1
ATOM 657 C CA . LYS A 1 87 ? 3.221 -9.941 8.867 1.00 94.19 87 LYS A CA 1
ATOM 658 C C . LYS A 1 87 ? 3.709 -9.966 7.414 1.00 94.19 87 LYS A C 1
ATOM 660 O O . LYS A 1 87 ? 4.524 -10.829 7.090 1.00 94.19 87 LYS A O 1
ATOM 665 N N . ALA A 1 88 ? 3.191 -9.087 6.558 1.00 95.06 88 ALA A N 1
ATOM 666 C CA . ALA A 1 88 ? 3.621 -8.984 5.173 1.00 95.06 88 ALA A CA 1
ATOM 667 C C . ALA A 1 88 ? 5.100 -8.540 5.064 1.00 95.06 88 ALA A C 1
ATOM 669 O O . ALA A 1 88 ? 5.728 -8.161 6.062 1.00 95.06 88 ALA A O 1
ATOM 670 N N . PRO A 1 89 ? 5.694 -8.614 3.863 1.00 95.31 89 PRO A N 1
ATOM 671 C CA . PRO A 1 89 ? 6.970 -7.972 3.583 1.00 95.31 89 PRO A CA 1
ATOM 672 C C . PRO A 1 89 ? 6.880 -6.451 3.768 1.00 95.31 89 PRO A C 1
ATOM 674 O O . PRO A 1 89 ? 5.888 -5.818 3.390 1.00 95.31 89 PRO A O 1
ATOM 677 N N . SER A 1 90 ? 7.931 -5.864 4.350 1.00 94.88 90 SER A N 1
ATOM 678 C CA . SER A 1 90 ? 7.952 -4.445 4.712 1.00 94.88 90 SER A CA 1
ATOM 679 C C . SER A 1 90 ? 9.153 -3.697 4.141 1.00 94.88 90 SER A C 1
ATOM 681 O O . SER A 1 90 ? 10.309 -4.116 4.284 1.00 94.88 90 SER A O 1
ATOM 683 N N . PHE A 1 91 ? 8.868 -2.537 3.553 1.00 95.38 91 PHE A N 1
ATOM 684 C CA . PHE A 1 91 ? 9.822 -1.722 2.798 1.00 95.38 91 PHE A CA 1
ATOM 685 C C . PHE A 1 91 ? 9.677 -0.246 3.161 1.00 95.38 91 PHE A C 1
ATOM 687 O O . PHE A 1 91 ? 8.709 0.146 3.810 1.00 95.38 91 PHE A O 1
ATOM 694 N N . PHE A 1 92 ? 10.657 0.572 2.788 1.00 94.56 92 PHE A N 1
ATOM 695 C CA . PHE A 1 92 ? 10.570 2.020 2.975 1.00 94.56 92 PHE A CA 1
ATOM 696 C C . PHE A 1 92 ? 9.696 2.629 1.868 1.00 94.56 92 PHE A C 1
ATOM 698 O O . PHE A 1 92 ? 9.958 2.338 0.700 1.00 94.56 92 PHE A O 1
ATOM 705 N N . PRO A 1 93 ? 8.677 3.443 2.201 1.00 93.31 93 PRO A N 1
ATOM 706 C CA . PRO A 1 93 ? 7.757 4.012 1.213 1.00 93.31 93 PRO A CA 1
ATOM 707 C C . PRO A 1 93 ? 8.429 4.991 0.237 1.00 93.31 93 PRO A C 1
ATOM 709 O O . PRO A 1 93 ? 7.885 5.257 -0.830 1.00 93.31 93 PRO A O 1
ATOM 712 N N . GLU A 1 94 ? 9.605 5.519 0.582 1.00 91.06 94 GLU A N 1
ATOM 713 C CA . GLU A 1 94 ? 10.395 6.429 -0.253 1.00 91.06 94 GLU A CA 1
ATOM 714 C C . GLU A 1 94 ? 11.236 5.710 -1.317 1.00 91.06 94 GLU A C 1
ATOM 716 O O . GLU A 1 94 ? 11.745 6.357 -2.232 1.00 91.06 94 GLU A O 1
ATOM 721 N N . ASN A 1 95 ? 11.395 4.389 -1.202 1.00 93.56 95 ASN A N 1
ATOM 722 C CA . ASN A 1 95 ? 12.192 3.591 -2.126 1.00 93.56 95 ASN A CA 1
ATOM 723 C C . ASN A 1 95 ? 11.303 2.944 -3.190 1.00 93.56 95 ASN A C 1
ATOM 725 O O . ASN A 1 95 ? 10.183 2.516 -2.914 1.00 93.56 95 ASN A O 1
ATOM 729 N N . GLU A 1 96 ? 11.830 2.794 -4.402 1.00 93.75 96 GLU A N 1
ATOM 730 C CA . GLU A 1 96 ? 11.220 1.907 -5.392 1.00 93.75 96 GLU A CA 1
ATOM 731 C C . GLU A 1 96 ? 11.354 0.443 -4.956 1.00 93.75 96 GLU A C 1
ATOM 733 O O . GLU A 1 96 ? 12.355 0.063 -4.349 1.00 93.75 96 GLU A O 1
ATOM 738 N N . LEU A 1 97 ? 10.356 -0.380 -5.292 1.00 93.69 97 LEU A N 1
ATOM 739 C CA . LEU A 1 97 ? 10.434 -1.826 -5.097 1.00 93.69 97 LEU A CA 1
ATOM 740 C C . LEU A 1 97 ? 11.234 -2.448 -6.241 1.00 93.69 97 LEU A C 1
ATOM 742 O O . LEU A 1 97 ? 10.871 -2.295 -7.412 1.00 93.69 97 LEU A O 1
ATOM 746 N N . ALA A 1 98 ? 12.283 -3.192 -5.912 1.00 94.19 98 ALA A N 1
ATOM 747 C CA . ALA A 1 98 ? 12.981 -4.034 -6.871 1.00 94.19 98 ALA A CA 1
ATOM 748 C C . ALA A 1 98 ? 12.074 -5.184 -7.344 1.00 94.19 98 ALA A C 1
ATOM 750 O O . ALA A 1 98 ? 11.158 -5.605 -6.639 1.00 94.19 98 ALA A O 1
ATOM 751 N N . GLU A 1 99 ? 12.351 -5.755 -8.520 1.00 91.88 99 GLU A N 1
ATOM 752 C CA . GLU A 1 99 ? 11.549 -6.869 -9.061 1.00 91.88 99 GLU A CA 1
ATOM 753 C C . GLU A 1 99 ? 11.466 -8.067 -8.104 1.00 91.88 99 GLU A C 1
ATOM 755 O O . GLU A 1 99 ? 10.395 -8.644 -7.931 1.00 91.88 99 GLU A O 1
ATOM 760 N N . LEU A 1 100 ? 12.562 -8.385 -7.409 1.00 93.31 100 LEU A N 1
ATOM 761 C CA . LEU A 1 100 ? 12.580 -9.460 -6.416 1.00 93.31 100 LEU A CA 1
ATOM 762 C C . LEU A 1 100 ? 11.679 -9.154 -5.206 1.00 93.31 100 LEU A C 1
ATOM 764 O O . LEU A 1 100 ? 11.033 -10.053 -4.682 1.00 93.31 100 LEU A O 1
ATOM 768 N N . GLU A 1 101 ? 11.600 -7.890 -4.784 1.00 95.00 101 GLU A N 1
ATOM 769 C CA . GLU A 1 101 ? 10.742 -7.451 -3.674 1.00 95.00 101 GLU A CA 1
ATOM 770 C C . GLU A 1 101 ? 9.263 -7.481 -4.084 1.00 95.00 101 GLU A C 1
ATOM 772 O O . GLU A 1 101 ? 8.406 -7.931 -3.323 1.00 95.00 101 GLU A O 1
ATOM 777 N N . LYS A 1 102 ? 8.953 -7.077 -5.325 1.00 94.69 102 LYS A N 1
ATOM 778 C CA . LYS A 1 102 ? 7.607 -7.225 -5.904 1.00 94.69 102 LYS A CA 1
ATOM 779 C C . LYS A 1 102 ? 7.191 -8.696 -5.963 1.00 94.69 102 LYS A C 1
ATOM 781 O O . LYS A 1 102 ? 6.042 -9.020 -5.658 1.00 94.69 102 LYS A O 1
ATOM 786 N N . GLU A 1 103 ? 8.103 -9.585 -6.357 1.00 93.50 103 GLU A N 1
ATOM 787 C CA . GLU A 1 103 ? 7.866 -11.030 -6.382 1.00 93.50 103 GLU A CA 1
ATOM 788 C C . GLU A 1 103 ? 7.665 -11.594 -4.969 1.00 93.50 103 GLU A C 1
ATOM 790 O O . GLU A 1 103 ? 6.735 -12.370 -4.763 1.00 93.50 103 GLU A O 1
ATOM 795 N N . GLU A 1 104 ? 8.450 -11.152 -3.983 1.00 95.25 104 GLU A N 1
ATOM 796 C CA . GLU A 1 104 ? 8.289 -11.531 -2.573 1.00 95.25 104 GLU A CA 1
ATOM 797 C C . GLU A 1 104 ? 6.903 -11.149 -2.032 1.00 95.25 104 GLU A C 1
ATOM 799 O O . GLU A 1 104 ? 6.211 -11.990 -1.448 1.00 95.25 104 GLU A O 1
ATOM 804 N N . VAL A 1 105 ? 6.458 -9.909 -2.269 1.00 95.44 105 VAL A N 1
ATOM 805 C CA . VAL A 1 105 ? 5.112 -9.448 -1.885 1.00 95.44 105 VAL A CA 1
ATOM 806 C C . VAL A 1 105 ? 4.050 -10.308 -2.559 1.00 95.44 105 VAL A C 1
ATOM 808 O O . VAL A 1 105 ? 3.169 -10.852 -1.895 1.00 95.44 105 VAL A O 1
ATOM 811 N N . ASN A 1 106 ? 4.135 -10.482 -3.875 1.00 94.50 106 ASN A N 1
ATOM 812 C CA . ASN A 1 106 ? 3.169 -11.287 -4.613 1.00 94.50 106 ASN A CA 1
ATOM 813 C C . ASN A 1 106 ? 3.127 -12.741 -4.114 1.00 94.50 106 ASN A C 1
ATOM 815 O O . ASN A 1 106 ? 2.042 -13.284 -3.904 1.00 94.50 106 ASN A O 1
ATOM 819 N N . ALA A 1 107 ? 4.281 -13.355 -3.848 1.00 93.25 107 ALA A N 1
ATOM 820 C CA . ALA A 1 107 ? 4.373 -14.705 -3.304 1.00 93.25 107 ALA A CA 1
ATOM 821 C C . ALA A 1 107 ? 3.718 -14.816 -1.919 1.00 93.25 107 ALA A C 1
ATOM 823 O O . ALA A 1 107 ? 2.981 -15.774 -1.675 1.00 93.25 107 ALA A O 1
ATOM 824 N N . TYR A 1 108 ? 3.921 -13.827 -1.040 1.00 94.62 108 TYR A N 1
ATOM 825 C CA . TYR A 1 108 ? 3.301 -13.786 0.287 1.00 94.62 108 TYR A CA 1
ATOM 826 C C . TYR A 1 108 ? 1.767 -13.811 0.217 1.00 94.62 108 TYR A C 1
ATOM 828 O O . TYR A 1 108 ? 1.120 -14.555 0.952 1.00 94.62 108 TYR A O 1
ATOM 836 N N . PHE A 1 109 ? 1.184 -13.050 -0.711 1.00 93.56 109 PHE A N 1
ATOM 837 C CA . PHE A 1 109 ? -0.267 -12.990 -0.928 1.00 93.56 109 PHE A CA 1
ATOM 838 C C . PHE A 1 109 ? -0.797 -14.099 -1.853 1.00 93.56 109 PHE A C 1
ATOM 840 O O . PHE A 1 109 ? -1.940 -14.050 -2.299 1.00 93.56 109 PHE A O 1
ATOM 847 N N . GLY A 1 110 ? 0.017 -15.110 -2.176 1.00 90.12 110 GLY A N 1
ATOM 848 C CA . GLY A 1 110 ? -0.392 -16.218 -3.043 1.00 90.12 110 GLY A CA 1
ATOM 849 C C . GLY A 1 110 ? -0.615 -15.818 -4.506 1.00 90.12 110 GLY A C 1
ATOM 850 O O . GLY A 1 110 ? -1.109 -16.624 -5.295 1.00 90.12 110 GLY A O 1
ATOM 851 N N . ARG A 1 111 ? -0.201 -14.610 -4.903 1.00 81.25 111 ARG A N 1
ATOM 852 C CA . ARG A 1 111 ? -0.146 -14.140 -6.292 1.00 81.25 111 ARG A CA 1
ATOM 853 C C . ARG A 1 111 ? 1.103 -14.691 -6.964 1.00 81.25 111 ARG A C 1
ATOM 855 O O . ARG A 1 111 ? 1.952 -13.961 -7.461 1.00 81.25 111 ARG A O 1
ATOM 862 N N . PHE A 1 112 ? 1.233 -16.011 -6.972 1.00 66.62 112 PHE A N 1
ATOM 863 C CA . PHE A 1 112 ? 2.241 -16.643 -7.801 1.00 66.62 112 PHE A CA 1
ATOM 864 C C . PHE A 1 112 ? 1.824 -16.391 -9.251 1.00 66.62 112 PHE A C 1
ATOM 866 O O . PHE A 1 112 ? 0.861 -16.990 -9.735 1.00 66.62 112 PHE A O 1
ATOM 873 N N . LEU A 1 113 ? 2.531 -15.506 -9.962 1.00 56.09 113 LEU A N 1
ATOM 874 C CA . LEU A 1 113 ? 2.594 -15.661 -11.408 1.00 56.09 113 LEU A CA 1
ATOM 875 C C . LEU A 1 113 ? 3.118 -17.081 -11.594 1.00 56.09 113 LEU A C 1
ATOM 877 O O . LEU A 1 113 ? 4.186 -17.381 -11.056 1.00 56.09 113 LEU A O 1
ATOM 881 N N . PRO A 1 114 ? 2.391 -17.998 -12.254 1.00 49.84 114 PRO A N 1
ATOM 882 C CA . PRO A 1 114 ? 3.001 -19.254 -12.607 1.00 49.84 114 PRO A CA 1
ATOM 883 C C . PRO A 1 114 ? 4.180 -18.869 -13.493 1.00 49.84 114 PRO A C 1
ATOM 885 O O . PRO A 1 114 ? 4.001 -18.587 -14.678 1.00 49.84 114 PRO A O 1
ATOM 888 N N . LEU A 1 115 ? 5.397 -18.862 -12.926 1.00 50.69 115 LEU A N 1
ATOM 889 C CA . LEU A 1 115 ? 6.592 -19.181 -13.685 1.00 50.69 115 LEU A CA 1
ATOM 890 C C . LEU A 1 115 ? 6.135 -20.358 -14.506 1.00 50.69 115 LEU A C 1
ATOM 892 O O . LEU A 1 115 ? 5.695 -21.350 -13.918 1.00 50.69 115 LEU A O 1
ATOM 896 N N . ARG A 1 116 ? 6.065 -20.150 -15.823 1.00 49.16 116 ARG A N 1
ATOM 897 C CA . ARG A 1 116 ? 5.605 -21.106 -16.814 1.00 49.16 116 ARG A CA 1
ATOM 898 C C . ARG A 1 116 ? 6.410 -22.363 -16.559 1.00 49.16 116 ARG A C 1
ATOM 900 O O . ARG A 1 116 ? 7.509 -22.528 -17.076 1.00 49.16 116 ARG A O 1
ATOM 907 N N . ARG A 1 117 ? 5.912 -23.195 -15.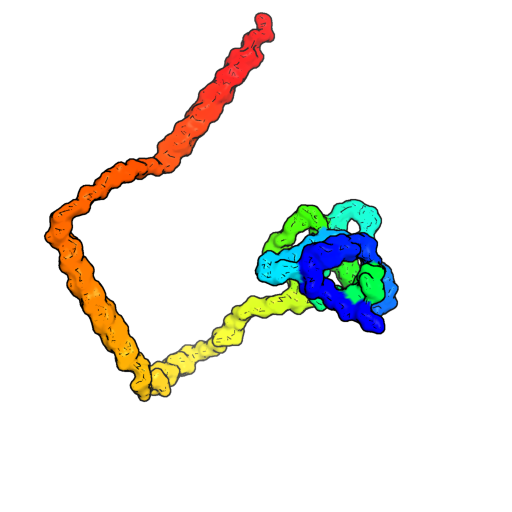649 1.00 46.59 117 ARG A N 1
ATOM 908 C CA . ARG A 1 117 ? 6.579 -24.400 -15.227 1.00 46.59 117 ARG A CA 1
ATOM 909 C C . ARG A 1 117 ? 6.522 -25.177 -16.515 1.00 46.59 117 ARG A C 1
ATOM 911 O O . ARG A 1 117 ? 5.438 -25.482 -17.013 1.00 46.59 117 ARG A O 1
ATOM 918 N N . VAL A 1 118 ? 7.677 -25.449 -17.095 1.00 48.00 118 VAL A N 1
ATOM 919 C CA . VAL A 1 118 ? 7.827 -26.490 -18.105 1.00 48.00 118 VAL A CA 1
ATOM 920 C C . VAL A 1 118 ? 7.560 -27.847 -17.435 1.00 48.00 118 VAL A C 1
ATOM 922 O O . VAL A 1 118 ? 8.340 -28.778 -17.522 1.00 48.00 118 VAL A O 1
ATOM 925 N N . SER A 1 119 ? 6.432 -27.981 -16.734 1.00 43.28 119 SER A N 1
ATOM 926 C CA . SER A 1 119 ? 5.859 -29.226 -16.230 1.00 43.28 119 SER A CA 1
ATOM 927 C C . SER A 1 119 ? 5.179 -30.020 -17.344 1.00 43.28 119 SER A C 1
ATOM 929 O O . SER A 1 119 ? 4.414 -30.935 -17.072 1.00 43.28 119 SER A O 1
ATOM 931 N N . SER A 1 120 ? 5.463 -29.686 -18.602 1.00 50.25 120 SER A N 1
ATOM 932 C CA . SER A 1 120 ? 5.214 -30.535 -19.761 1.00 50.25 120 SER A CA 1
ATOM 933 C C . SER A 1 120 ? 6.495 -31.136 -20.345 1.00 50.25 120 SER A C 1
ATOM 935 O O . SER A 1 120 ? 6.438 -31.720 -21.425 1.00 50.25 120 SER A O 1
ATOM 937 N N . LEU A 1 121 ? 7.623 -31.136 -19.620 1.00 49.78 121 LEU A N 1
ATOM 938 C CA . LEU A 1 121 ? 8.550 -32.262 -19.756 1.00 49.78 121 LEU A CA 1
ATOM 939 C C . LEU A 1 121 ? 7.878 -33.475 -19.107 1.00 49.78 121 LEU A C 1
ATOM 941 O O . LEU A 1 121 ? 8.177 -33.862 -17.981 1.00 49.78 121 LEU A O 1
ATOM 945 N N . LYS A 1 122 ? 6.906 -34.039 -19.837 1.00 50.41 122 LYS A N 1
ATOM 946 C CA . LYS A 1 122 ? 6.528 -35.439 -19.705 1.00 50.41 122 LYS A CA 1
ATOM 947 C C . LYS A 1 122 ? 7.857 -36.179 -19.696 1.00 50.41 122 LYS A C 1
ATOM 949 O O . LYS A 1 122 ? 8.612 -36.064 -20.660 1.00 50.41 122 LYS A O 1
ATOM 954 N N . GLU A 1 123 ? 8.173 -36.830 -18.586 1.00 55.47 123 GLU A N 1
ATOM 955 C CA . GLU A 1 123 ? 9.324 -37.714 -18.471 1.00 55.47 123 GLU A CA 1
ATOM 956 C C . GLU A 1 123 ? 9.065 -38.852 -19.466 1.00 55.47 123 GLU A C 1
ATOM 958 O O . GLU A 1 123 ? 8.379 -39.836 -19.187 1.00 55.47 123 GLU A O 1
ATOM 963 N N . MET A 1 124 ? 9.440 -38.599 -20.721 1.00 50.88 124 MET A N 1
ATOM 964 C CA . MET A 1 124 ? 9.246 -39.514 -21.825 1.00 50.88 124 MET A CA 1
ATOM 965 C C . MET A 1 124 ? 10.179 -40.670 -21.550 1.00 50.88 124 MET A C 1
ATOM 967 O O . MET A 1 124 ? 11.397 -40.502 -21.477 1.00 50.88 124 MET A O 1
ATOM 971 N N . ARG A 1 125 ? 9.595 -41.853 -21.383 1.00 61.91 125 ARG A N 1
ATOM 972 C CA . ARG A 1 125 ? 10.391 -43.069 -21.399 1.00 61.91 125 ARG A CA 1
ATOM 973 C C . ARG A 1 125 ? 11.105 -43.127 -22.752 1.00 61.91 125 ARG A C 1
ATOM 975 O O . ARG A 1 125 ? 10.484 -42.777 -23.761 1.00 61.91 125 ARG A O 1
ATOM 982 N N . PRO A 1 126 ? 12.380 -43.534 -22.798 1.00 59.59 126 PRO A N 1
ATOM 983 C CA . PRO A 1 126 ? 13.163 -43.534 -24.033 1.00 59.59 126 PRO A CA 1
ATOM 984 C C . PRO A 1 126 ? 12.485 -44.319 -25.171 1.00 59.59 126 PRO A C 1
ATOM 986 O O . PRO A 1 126 ? 12.646 -43.966 -26.338 1.00 59.59 126 PRO A O 1
ATOM 989 N N . GLU A 1 127 ? 11.649 -45.308 -24.848 1.00 55.84 127 GLU A N 1
ATOM 990 C CA . GLU A 1 127 ? 10.827 -46.040 -25.816 1.00 55.84 127 GLU A CA 1
ATOM 991 C C . GLU A 1 127 ? 9.717 -45.224 -26.525 1.00 55.84 127 GLU A C 1
ATOM 993 O O . GLU A 1 127 ? 9.343 -45.581 -27.642 1.00 55.84 127 GLU A O 1
ATOM 998 N N . GLU A 1 128 ? 9.202 -44.124 -25.956 1.00 52.66 128 GLU A N 1
ATOM 999 C CA . GLU A 1 128 ? 8.168 -43.289 -26.610 1.00 52.66 128 GLU A CA 1
ATOM 1000 C C . GLU A 1 128 ? 8.761 -42.276 -27.608 1.00 52.66 128 GLU A C 1
ATOM 1002 O O . GLU A 1 128 ? 8.092 -41.892 -28.569 1.00 52.66 128 GLU A O 1
ATOM 1007 N N . ALA A 1 129 ? 10.027 -41.879 -27.437 1.00 54.03 129 ALA A N 1
ATOM 1008 C CA . ALA A 1 129 ? 10.697 -40.932 -28.332 1.00 54.03 129 ALA A CA 1
ATOM 1009 C C . ALA A 1 129 ? 10.936 -41.519 -29.735 1.00 54.03 129 ALA A C 1
ATOM 1011 O O . ALA A 1 129 ? 10.835 -40.808 -30.731 1.00 54.03 129 ALA A O 1
ATOM 1012 N N . ALA A 1 130 ? 11.178 -42.830 -29.829 1.00 53.78 130 ALA A N 1
ATOM 1013 C CA . ALA A 1 130 ? 11.441 -43.504 -31.100 1.00 53.78 130 ALA A CA 1
ATOM 1014 C C . ALA A 1 130 ? 10.195 -43.637 -31.996 1.00 53.78 130 ALA A C 1
ATOM 1016 O O . ALA A 1 130 ? 10.325 -43.787 -33.210 1.00 53.78 130 ALA A O 1
ATOM 1017 N N . ASN A 1 131 ? 8.987 -43.576 -31.421 1.00 47.84 131 ASN A N 1
ATOM 1018 C CA . ASN A 1 131 ? 7.747 -43.785 -32.175 1.00 47.84 131 ASN A CA 1
ATOM 1019 C C . ASN A 1 131 ? 7.132 -42.479 -32.717 1.00 47.84 131 ASN A C 1
ATOM 1021 O O . ASN A 1 131 ? 6.293 -42.517 -33.614 1.00 47.84 131 ASN A O 1
ATOM 1025 N N . LEU A 1 132 ? 7.581 -41.316 -32.230 1.00 48.41 132 LEU A N 1
ATOM 1026 C CA . LEU A 1 132 ? 7.191 -40.001 -32.760 1.00 48.41 132 LEU A CA 1
ATOM 1027 C C . LEU A 1 132 ? 7.878 -39.671 -34.095 1.00 48.41 132 LEU A C 1
ATOM 1029 O O . LEU A 1 132 ? 7.336 -38.903 -34.885 1.00 48.41 132 LEU A O 1
ATOM 1033 N N . GLN A 1 133 ? 9.026 -40.288 -34.399 1.00 47.47 133 GLN A N 1
ATOM 1034 C CA . GLN A 1 133 ? 9.753 -40.037 -35.650 1.00 47.47 133 GLN A CA 1
ATOM 1035 C C . GLN A 1 133 ? 9.031 -40.542 -36.915 1.00 47.47 133 GLN A C 1
ATOM 1037 O O . GLN A 1 133 ? 9.372 -40.100 -38.009 1.00 47.47 133 GLN A O 1
ATOM 1042 N N . ASN A 1 134 ? 8.051 -41.446 -36.791 1.00 46.31 134 ASN A N 1
ATOM 1043 C CA . ASN A 1 134 ? 7.468 -42.143 -37.944 1.00 46.31 134 ASN A CA 1
ATOM 1044 C C . ASN A 1 134 ? 6.036 -41.727 -38.313 1.00 46.31 134 ASN A C 1
ATOM 1046 O O . ASN A 1 134 ? 5.530 -42.233 -39.311 1.00 46.31 134 ASN A O 1
ATOM 1050 N N . SER A 1 135 ? 5.373 -40.837 -37.560 1.00 45.91 135 SER A N 1
ATOM 1051 C CA . SER A 1 135 ? 3.933 -40.589 -37.768 1.00 45.91 135 SER A CA 1
ATOM 1052 C C . SER A 1 135 ? 3.520 -39.158 -38.139 1.00 45.91 135 SER A C 1
ATOM 1054 O O . SER A 1 135 ? 2.341 -38.955 -38.413 1.00 45.91 135 SER A O 1
ATOM 1056 N N . GLU A 1 136 ? 4.435 -38.185 -38.225 1.00 45.44 136 GLU A N 1
ATOM 1057 C CA . GLU A 1 136 ? 4.104 -36.801 -38.633 1.00 45.44 136 GLU A CA 1
ATOM 1058 C C . GLU A 1 136 ? 5.074 -36.222 -39.677 1.00 45.44 136 GLU A C 1
ATOM 1060 O O . GLU A 1 136 ? 5.718 -35.193 -39.495 1.00 45.44 136 GLU A O 1
ATOM 1065 N N . LEU A 1 137 ? 5.144 -36.879 -40.832 1.00 41.06 137 LEU A N 1
ATOM 1066 C CA . LEU A 1 137 ? 5.516 -36.272 -42.113 1.00 41.06 137 LEU A CA 1
ATOM 1067 C C . LEU A 1 137 ? 4.493 -36.854 -43.112 1.00 41.06 137 LEU A C 1
ATOM 1069 O O . LEU A 1 137 ? 4.448 -38.068 -43.249 1.00 41.06 137 LEU A O 1
ATOM 1073 N N . GLN A 1 138 ? 3.606 -36.147 -43.825 1.00 45.88 138 GLN A N 1
ATOM 1074 C CA . GLN A 1 138 ? 3.657 -34.833 -44.490 1.00 45.88 138 GLN A CA 1
ATOM 1075 C C . GLN A 1 138 ? 2.357 -34.679 -45.353 1.00 45.88 138 GLN A C 1
ATOM 1077 O O . GLN A 1 138 ? 1.704 -35.709 -45.547 1.00 45.88 138 GLN A O 1
ATOM 1082 N N . PRO A 1 139 ? 1.954 -33.494 -45.908 1.00 45.12 139 PRO A N 1
ATOM 1083 C CA . PRO A 1 139 ? 2.718 -32.848 -46.991 1.00 45.12 139 PRO A CA 1
ATOM 1084 C C . PRO A 1 139 ? 2.569 -31.316 -47.160 1.00 45.12 139 PRO A C 1
ATOM 1086 O O . PRO A 1 139 ? 2.574 -30.835 -48.283 1.00 45.12 139 PRO A O 1
ATOM 1089 N N . GLU A 1 140 ? 2.490 -30.511 -46.098 1.00 43.41 140 GLU A N 1
ATOM 1090 C CA . GLU A 1 140 ? 2.346 -29.040 -46.268 1.00 43.41 140 GLU A CA 1
ATOM 1091 C C . GLU A 1 140 ? 3.645 -28.249 -45.983 1.00 43.41 140 GLU A C 1
ATOM 1093 O O . GLU A 1 140 ? 3.748 -27.058 -46.273 1.00 43.41 140 GLU A O 1
ATOM 1098 N N . ALA A 1 141 ? 4.669 -28.892 -45.407 1.00 49.44 141 ALA A N 1
ATOM 1099 C CA . ALA A 1 141 ? 5.855 -28.198 -44.889 1.00 49.44 141 ALA A CA 1
ATOM 1100 C C . ALA A 1 141 ? 7.076 -28.201 -45.827 1.00 49.44 141 ALA A C 1
ATOM 1102 O O . ALA A 1 141 ? 7.973 -27.386 -45.629 1.00 49.44 141 ALA A O 1
ATOM 1103 N N . GLN A 1 142 ? 7.123 -29.065 -46.851 1.00 46.06 142 GLN A N 1
ATOM 1104 C CA . GLN A 1 142 ? 8.288 -29.157 -47.750 1.00 46.06 142 GLN A CA 1
ATOM 1105 C C . GLN A 1 142 ? 8.334 -28.062 -48.824 1.00 46.06 142 GLN A C 1
ATOM 1107 O O . GLN A 1 142 ? 9.415 -27.717 -49.302 1.00 46.06 142 GLN A O 1
ATOM 1112 N N . ASP A 1 143 ? 7.185 -27.488 -49.185 1.00 46.31 143 ASP A N 1
ATOM 1113 C CA . ASP A 1 143 ? 7.109 -26.470 -50.240 1.00 46.31 143 ASP A CA 1
ATOM 1114 C C . ASP A 1 143 ? 7.616 -25.098 -49.752 1.00 46.31 143 ASP A C 1
ATOM 1116 O O . ASP A 1 143 ? 8.238 -24.334 -50.488 1.00 46.31 143 ASP A O 1
ATOM 1120 N N . ARG A 1 144 ? 7.452 -24.804 -48.455 1.00 51.00 144 ARG A N 1
ATOM 1121 C CA . ARG A 1 144 ? 7.921 -23.543 -47.855 1.00 51.00 144 ARG A CA 1
ATOM 1122 C C . ARG A 1 144 ? 9.425 -23.518 -47.598 1.00 51.00 144 ARG A C 1
ATOM 1124 O O . ARG A 1 144 ? 10.038 -22.466 -47.753 1.00 51.00 144 ARG A O 1
ATOM 1131 N N . THR A 1 145 ? 10.030 -24.650 -47.240 1.00 52.97 145 THR A N 1
ATOM 1132 C CA . THR A 1 145 ? 11.478 -24.717 -46.976 1.00 52.97 145 THR A CA 1
ATOM 1133 C C . THR A 1 145 ? 12.288 -24.607 -48.265 1.00 52.97 145 THR A C 1
ATOM 1135 O O . THR A 1 145 ? 13.251 -23.849 -48.300 1.00 52.97 145 THR A O 1
ATOM 1138 N N . ARG A 1 146 ? 11.856 -25.259 -49.356 1.00 53.72 146 ARG A N 1
ATOM 1139 C CA . ARG A 1 146 ? 12.522 -25.124 -50.666 1.00 53.72 146 ARG A CA 1
ATOM 1140 C C . ARG A 1 146 ? 12.444 -23.708 -51.234 1.00 53.72 146 ARG A C 1
ATOM 1142 O O . ARG A 1 146 ? 13.421 -23.227 -51.798 1.00 53.72 146 ARG A O 1
ATOM 1149 N N . ARG A 1 147 ? 11.309 -23.027 -51.048 1.00 54.09 147 ARG A N 1
ATOM 1150 C CA . ARG A 1 147 ? 11.111 -21.649 -51.522 1.00 54.09 147 ARG A CA 1
ATOM 1151 C C . ARG A 1 147 ? 11.966 -20.637 -50.752 1.00 54.09 147 ARG A C 1
ATOM 1153 O O . ARG A 1 147 ? 12.539 -19.745 -51.365 1.00 54.09 147 ARG A O 1
ATOM 1160 N N . ALA A 1 148 ? 12.114 -20.826 -49.439 1.00 56.50 148 ALA A N 1
ATOM 1161 C CA . ALA A 1 148 ? 12.970 -19.990 -48.596 1.00 56.50 148 ALA A CA 1
ATOM 1162 C C . ALA A 1 148 ? 14.474 -20.231 -48.836 1.00 56.50 148 ALA A C 1
ATOM 1164 O O . ALA A 1 148 ? 15.267 -19.295 -48.752 1.00 56.50 148 ALA A O 1
ATOM 1165 N N . GLU A 1 149 ? 14.885 -21.461 -49.164 1.00 55.31 149 GLU A N 1
ATOM 1166 C CA . GLU A 1 149 ? 16.270 -21.741 -49.569 1.00 55.31 149 GLU A CA 1
ATOM 1167 C C . GLU A 1 149 ? 16.600 -21.152 -50.947 1.00 55.31 149 GLU A C 1
ATOM 1169 O O . GLU A 1 149 ? 17.692 -20.617 -51.127 1.00 55.31 149 GLU A O 1
ATOM 1174 N N . GLN A 1 150 ? 15.660 -21.164 -51.898 1.00 54.16 150 GLN A N 1
ATOM 1175 C CA . GLN A 1 150 ? 15.851 -20.511 -53.199 1.00 54.16 150 GLN A CA 1
ATOM 1176 C C . GLN A 1 150 ? 15.936 -18.981 -53.089 1.00 54.16 150 GLN A C 1
ATOM 1178 O O . GLN A 1 150 ? 16.840 -18.399 -53.681 1.00 54.16 150 GLN A O 1
ATOM 1183 N N . GLU A 1 151 ? 15.100 -18.330 -52.271 1.00 54.66 151 GLU A N 1
ATOM 1184 C CA . GLU A 1 151 ? 15.212 -16.879 -52.030 1.00 54.66 151 GLU A CA 1
ATOM 1185 C C . GLU A 1 151 ? 16.536 -16.487 -51.356 1.00 54.66 151 GLU A C 1
ATOM 1187 O O . GLU A 1 151 ? 17.122 -15.462 -51.705 1.00 54.66 151 GLU A O 1
ATOM 1192 N N . ARG A 1 152 ? 17.056 -17.307 -50.431 1.00 53.44 152 ARG A N 1
ATOM 1193 C CA . ARG A 1 152 ? 18.377 -17.070 -49.817 1.00 53.44 152 ARG A CA 1
ATOM 1194 C C . ARG A 1 152 ? 19.520 -17.198 -50.826 1.00 53.44 152 ARG A C 1
ATOM 1196 O O . ARG A 1 152 ? 20.443 -16.390 -50.791 1.00 53.44 152 ARG A O 1
ATOM 1203 N N . LEU A 1 153 ? 19.434 -18.160 -51.744 1.00 54.47 153 LEU A N 1
ATOM 1204 C CA . LEU A 1 153 ? 20.429 -18.353 -52.805 1.00 54.47 153 LEU A CA 1
ATOM 1205 C C . LEU A 1 153 ? 20.393 -17.245 -53.873 1.00 54.47 153 LEU A C 1
ATOM 1207 O O . LEU A 1 153 ? 21.435 -16.918 -54.445 1.00 54.47 153 LEU A O 1
ATOM 1211 N N . ASP A 1 154 ? 19.226 -16.653 -54.131 1.00 55.31 154 ASP A N 1
ATOM 1212 C CA . ASP A 1 154 ? 19.079 -15.539 -55.075 1.00 55.31 154 ASP A CA 1
ATOM 1213 C C . ASP A 1 154 ? 19.531 -14.189 -54.474 1.00 55.31 154 ASP A C 1
ATOM 1215 O O . ASP A 1 154 ? 20.052 -13.341 -55.202 1.00 55.31 154 ASP A O 1
ATOM 1219 N N . LEU A 1 155 ? 19.431 -14.011 -53.148 1.00 51.97 155 LEU A N 1
ATOM 1220 C CA . LEU A 1 155 ? 19.972 -12.851 -52.422 1.00 51.97 155 LEU A CA 1
ATOM 1221 C C . LEU A 1 155 ? 21.510 -12.871 -52.332 1.00 51.97 155 LEU A C 1
ATOM 1223 O O . LEU A 1 155 ? 22.145 -11.861 -52.633 1.00 51.97 155 LEU A O 1
ATOM 1227 N N . GLU A 1 156 ? 22.129 -14.019 -52.031 1.00 52.91 156 GLU A N 1
ATOM 1228 C CA . GLU A 1 156 ? 23.601 -14.147 -51.992 1.00 52.91 156 GLU A CA 1
ATOM 1229 C C . GLU A 1 156 ? 24.255 -13.952 -53.374 1.00 52.91 156 GLU A C 1
ATOM 1231 O O . GLU A 1 156 ? 25.379 -13.455 -53.480 1.00 52.91 156 GLU A O 1
ATOM 1236 N N . ARG A 1 157 ? 23.543 -14.280 -54.463 1.00 49.34 157 ARG A N 1
ATOM 1237 C CA . ARG A 1 157 ? 24.023 -14.037 -55.834 1.00 49.34 157 ARG A CA 1
ATOM 1238 C C . ARG A 1 157 ? 23.965 -12.552 -56.226 1.00 49.34 157 ARG A C 1
ATOM 1240 O O . ARG A 1 157 ? 24.734 -12.125 -57.086 1.00 49.34 157 ARG A O 1
ATOM 1247 N N . GLY A 1 158 ? 23.097 -11.760 -55.592 1.00 47.91 158 GLY A N 1
ATOM 1248 C CA . GLY A 1 158 ? 23.023 -10.308 -55.784 1.00 47.91 158 GLY A CA 1
ATOM 1249 C C . GLY A 1 158 ? 24.179 -9.551 -55.121 1.00 47.91 158 GLY A C 1
ATOM 1250 O O . GLY A 1 158 ? 24.722 -8.614 -55.709 1.00 47.91 158 GLY A O 1
ATOM 1251 N N . GLU A 1 159 ? 24.622 -9.993 -53.941 1.00 45.50 159 GLU A N 1
ATOM 1252 C CA . GLU A 1 159 ? 25.660 -9.305 -53.155 1.00 45.50 159 GLU A CA 1
ATOM 1253 C C . GLU A 1 159 ? 27.070 -9.421 -53.758 1.00 45.50 159 GLU A C 1
ATOM 1255 O O . GLU A 1 159 ? 27.872 -8.492 -53.641 1.00 45.50 159 GLU A O 1
ATOM 1260 N N . GLN A 1 160 ? 27.362 -10.492 -54.505 1.00 44.19 160 GLN A N 1
ATOM 1261 C CA . GLN A 1 160 ? 28.641 -10.632 -55.219 1.00 44.19 160 GLN A CA 1
ATOM 1262 C C . GLN A 1 160 ? 28.810 -9.651 -56.390 1.00 44.19 160 GLN A C 1
ATOM 1264 O O . GLN A 1 160 ? 29.932 -9.427 -56.832 1.00 44.19 160 GLN A O 1
ATOM 1269 N N . THR A 1 161 ? 27.734 -9.021 -56.875 1.00 45.03 161 THR A N 1
ATOM 1270 C CA . THR A 1 161 ? 27.824 -8.010 -57.948 1.00 45.03 161 THR A CA 1
ATOM 1271 C C . THR A 1 161 ? 27.987 -6.578 -57.436 1.00 45.03 161 THR A C 1
ATOM 1273 O O . THR A 1 161 ? 28.268 -5.675 -58.224 1.00 45.03 161 THR A O 1
ATOM 1276 N N . PHE A 1 162 ? 27.859 -6.351 -56.124 1.00 42.25 162 PHE A N 1
ATOM 1277 C CA . PHE A 1 162 ? 27.933 -5.009 -55.539 1.00 42.25 162 PHE A CA 1
ATOM 1278 C C . PHE A 1 162 ? 29.363 -4.584 -55.156 1.00 42.25 162 PHE A C 1
ATOM 1280 O O . PHE A 1 162 ? 29.648 -3.391 -55.068 1.00 42.25 162 PHE A O 1
ATOM 1287 N N . PHE A 1 163 ? 30.287 -5.537 -54.981 1.00 42.62 163 PHE A N 1
ATOM 1288 C CA . PHE A 1 163 ? 31.663 -5.271 -54.533 1.00 42.62 163 PHE A CA 1
ATOM 1289 C C . PHE A 1 163 ? 32.683 -4.979 -55.649 1.00 42.62 163 PHE A C 1
ATOM 1291 O O . PHE A 1 163 ? 33.815 -4.610 -55.345 1.00 42.62 163 PHE A O 1
ATOM 1298 N N . ASP A 1 164 ? 32.291 -5.057 -56.925 1.00 49.84 164 ASP A N 1
ATOM 1299 C CA . ASP A 1 164 ? 33.193 -4.799 -58.063 1.00 49.84 164 ASP A CA 1
ATOM 1300 C C . ASP A 1 164 ? 33.166 -3.351 -58.588 1.00 49.84 164 ASP A C 1
ATOM 1302 O O . ASP A 1 164 ? 33.844 -3.013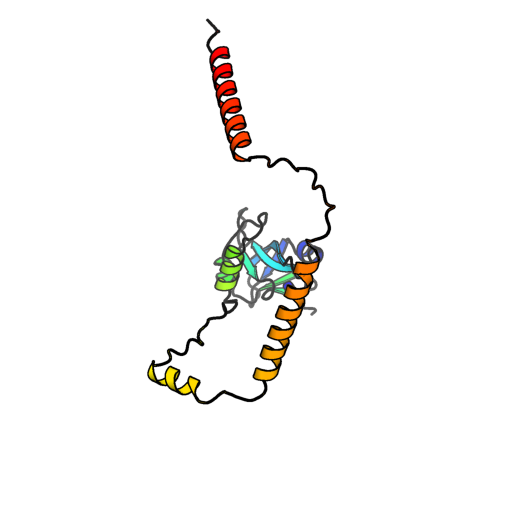 -59.564 1.00 49.84 164 ASP A O 1
ATOM 1306 N N . GLN A 1 165 ? 32.451 -2.439 -57.922 1.00 42.97 165 GLN A N 1
ATOM 1307 C CA . GLN A 1 165 ? 32.579 -1.010 -58.209 1.00 42.97 165 GLN A CA 1
ATOM 1308 C C . GLN A 1 165 ? 33.641 -0.372 -57.314 1.00 42.97 165 GLN A C 1
ATOM 1310 O O . GLN A 1 165 ? 33.401 0.015 -56.172 1.00 42.97 165 GLN A O 1
ATOM 1315 N N . LYS A 1 166 ? 34.841 -0.220 -57.888 1.00 51.59 166 LYS A N 1
ATOM 1316 C CA . LYS A 1 166 ? 35.856 0.743 -57.443 1.00 51.59 166 LYS A CA 1
ATOM 1317 C C . LYS A 1 166 ? 35.184 2.071 -57.077 1.00 51.59 166 LYS A C 1
ATOM 1319 O O . LYS A 1 166 ? 34.681 2.743 -57.975 1.00 51.59 166 LYS A O 1
ATOM 1324 N N . GLY A 1 167 ? 35.237 2.495 -55.811 1.00 48.12 167 GLY A N 1
ATOM 1325 C CA . GLY A 1 167 ? 34.866 3.882 -55.518 1.00 48.12 167 GLY A CA 1
ATOM 1326 C C . GLY A 1 167 ? 34.568 4.341 -54.096 1.00 48.12 167 GLY A C 1
ATOM 1327 O O . GLY A 1 167 ? 34.325 5.533 -53.962 1.00 48.12 167 GLY A O 1
ATOM 1328 N N . PHE A 1 168 ? 34.597 3.517 -53.044 1.00 33.44 168 PHE A N 1
ATOM 1329 C CA . PHE A 1 168 ? 34.327 4.033 -51.691 1.00 33.44 168 PHE A CA 1
ATOM 1330 C C . PHE A 1 168 ? 35.574 4.058 -50.804 1.00 33.44 168 PHE A C 1
ATOM 1332 O O . PHE A 1 168 ? 36.012 3.050 -50.259 1.00 33.44 168 PHE A O 1
ATOM 1339 N N . VAL A 1 169 ? 36.142 5.261 -50.686 1.00 44.94 169 VAL A N 1
ATOM 1340 C CA . VAL A 1 169 ? 37.068 5.662 -49.624 1.00 44.94 169 VAL A CA 1
ATOM 1341 C C . VAL A 1 169 ? 36.253 5.751 -48.336 1.00 44.94 169 VAL A C 1
ATOM 1343 O O . VAL A 1 169 ? 35.363 6.592 -48.232 1.00 44.94 169 VAL A O 1
ATOM 1346 N N . THR A 1 170 ? 36.530 4.890 -47.361 1.00 43.62 170 THR A N 1
ATOM 1347 C CA . THR A 1 170 ? 36.065 5.109 -45.990 1.00 43.62 170 THR A CA 1
ATOM 1348 C C . THR A 1 170 ? 37.116 5.950 -45.282 1.00 43.62 170 THR A C 1
ATOM 1350 O O . THR A 1 170 ? 38.242 5.487 -45.094 1.00 43.62 170 THR A O 1
ATOM 1353 N N . ASP A 1 171 ? 36.766 7.181 -44.911 1.00 39.59 171 ASP A N 1
ATOM 1354 C CA . ASP A 1 171 ? 37.560 7.954 -43.960 1.00 39.59 171 ASP A CA 1
ATOM 1355 C C . ASP A 1 171 ? 37.670 7.167 -42.649 1.00 39.59 171 ASP A C 1
ATOM 1357 O O . ASP A 1 171 ? 36.678 6.732 -42.059 1.00 39.59 171 ASP A O 1
ATOM 1361 N N . SER A 1 172 ? 38.911 6.955 -42.232 1.00 44.06 172 SER A N 1
ATOM 1362 C CA . SER A 1 172 ? 39.305 6.242 -41.028 1.00 44.06 172 SER A CA 1
ATOM 1363 C C . SER A 1 172 ? 38.742 6.919 -39.774 1.00 44.06 172 SER A C 1
ATOM 1365 O O . SER A 1 172 ? 39.226 7.971 -39.359 1.00 44.06 172 SER A O 1
ATOM 1367 N N . LEU A 1 173 ? 37.765 6.293 -39.118 1.00 49.28 173 LEU A N 1
ATOM 1368 C CA . LEU A 1 173 ? 37.460 6.578 -37.715 1.00 49.28 173 LEU A CA 1
ATOM 1369 C C . LEU A 1 173 ? 38.564 5.942 -36.850 1.00 49.28 173 LEU A C 1
ATOM 1371 O O . LEU A 1 173 ? 38.783 4.735 -36.967 1.00 49.28 173 LEU A O 1
ATOM 1375 N N . PRO A 1 174 ? 39.291 6.700 -36.008 1.00 44.62 174 PRO A N 1
ATOM 1376 C CA . PRO A 1 174 ? 40.315 6.110 -35.157 1.00 44.62 174 PRO A CA 1
ATOM 1377 C C . PRO A 1 174 ? 39.663 5.275 -34.048 1.00 44.62 174 PRO A C 1
ATOM 1379 O O . PRO A 1 174 ? 38.868 5.790 -33.261 1.00 44.62 174 PRO A O 1
ATOM 1382 N N . GLU A 1 175 ? 40.023 3.992 -33.972 1.00 47.00 175 GLU A N 1
ATOM 1383 C CA . GLU A 1 175 ? 39.747 3.139 -32.814 1.00 47.00 175 GLU A CA 1
ATOM 1384 C C . GLU A 1 175 ? 40.361 3.777 -31.561 1.00 47.00 175 GLU A C 1
ATOM 1386 O O . GLU A 1 175 ? 41.582 3.844 -31.395 1.00 47.00 175 GLU A O 1
ATOM 1391 N N . VAL A 1 176 ? 39.507 4.271 -30.666 1.00 48.09 176 VAL A N 1
ATOM 1392 C CA . VAL A 1 176 ? 39.929 4.714 -29.339 1.00 48.09 176 VAL A CA 1
ATOM 1393 C C . VAL A 1 176 ? 40.065 3.468 -28.470 1.00 48.09 176 VAL A C 1
ATOM 1395 O O . VAL A 1 176 ? 39.081 2.914 -27.985 1.00 48.09 176 VAL A O 1
ATOM 1398 N N . ASP A 1 177 ? 41.305 3.009 -28.308 1.00 51.41 177 ASP A N 1
ATOM 1399 C CA . ASP A 1 177 ? 41.681 1.905 -27.426 1.00 51.41 177 ASP A CA 1
ATOM 1400 C C . ASP A 1 177 ? 41.392 2.287 -25.964 1.00 51.41 177 ASP A C 1
ATOM 1402 O O . ASP A 1 177 ? 42.197 2.942 -25.291 1.00 51.41 177 ASP A O 1
ATOM 1406 N N . ALA A 1 178 ? 40.212 1.888 -25.478 1.00 55.53 178 ALA A N 1
ATOM 1407 C CA . ALA A 1 178 ? 39.718 2.149 -24.123 1.00 55.53 178 ALA A CA 1
ATOM 1408 C C . ALA A 1 178 ? 40.699 1.695 -23.022 1.00 55.53 178 ALA A C 1
ATOM 1410 O O . ALA A 1 178 ? 40.657 2.195 -21.895 1.00 55.53 178 ALA A O 1
ATOM 1411 N N . SER A 1 179 ? 41.631 0.796 -23.353 1.00 52.94 179 SER A N 1
ATOM 1412 C CA . SER A 1 179 ? 42.669 0.299 -22.451 1.00 52.94 179 SER A CA 1
ATOM 1413 C C . SER A 1 179 ? 43.703 1.372 -22.086 1.00 52.94 179 SER A C 1
ATOM 1415 O O . SER A 1 179 ? 44.256 1.346 -20.986 1.00 52.94 179 SER A O 1
ATOM 1417 N N . LYS A 1 180 ? 43.958 2.348 -22.971 1.00 54.53 180 LYS A N 1
ATOM 1418 C CA . LYS A 1 180 ? 44.950 3.415 -22.736 1.00 54.53 180 LYS A CA 1
ATOM 1419 C C . LYS A 1 180 ? 44.417 4.546 -21.856 1.00 54.53 180 LYS A C 1
ATOM 1421 O O . LYS A 1 180 ? 45.162 5.072 -21.029 1.00 54.53 180 LYS A O 1
ATOM 1426 N N . GLU A 1 181 ? 43.132 4.873 -21.967 1.00 54.31 181 GLU A N 1
ATOM 1427 C CA . GLU A 1 181 ? 42.485 5.910 -21.144 1.00 54.31 181 GLU A CA 1
ATOM 1428 C C . GLU A 1 181 ? 42.351 5.487 -19.665 1.00 54.31 181 GLU A C 1
ATOM 1430 O O . GLU A 1 181 ? 42.548 6.290 -18.746 1.00 54.31 181 GLU A O 1
ATOM 1435 N N . LEU A 1 182 ? 42.127 4.194 -19.404 1.00 53.06 182 LEU A N 1
ATOM 1436 C CA . LEU A 1 182 ? 42.107 3.637 -18.043 1.00 53.06 182 LEU A CA 1
ATOM 1437 C C . LEU A 1 182 ? 43.482 3.665 -17.354 1.00 53.06 182 LEU A C 1
ATOM 1439 O O . LEU A 1 182 ? 43.561 3.892 -16.145 1.00 53.06 182 LEU A O 1
ATOM 1443 N N . LEU A 1 183 ? 44.577 3.476 -18.100 1.00 55.50 183 LEU A N 1
ATOM 1444 C CA . LEU A 1 183 ? 45.925 3.608 -17.532 1.00 55.50 183 LEU A CA 1
ATOM 1445 C C . LEU A 1 183 ? 46.267 5.065 -17.195 1.00 55.50 183 LEU A C 1
ATOM 1447 O O . LEU A 1 183 ? 46.835 5.329 -16.132 1.00 55.50 183 LEU A O 1
ATOM 1451 N N . ARG A 1 184 ? 45.879 6.013 -18.057 1.00 58.28 184 ARG A N 1
ATOM 1452 C CA . ARG A 1 184 ? 46.136 7.444 -17.845 1.00 58.28 184 ARG A CA 1
ATOM 1453 C C . ARG A 1 184 ? 45.457 7.971 -16.578 1.00 58.28 184 ARG A C 1
ATOM 1455 O O . ARG A 1 184 ? 46.083 8.663 -15.777 1.00 58.28 184 ARG A O 1
ATOM 1462 N N . THR A 1 185 ? 44.203 7.588 -16.351 1.00 58.38 185 THR A N 1
ATOM 1463 C CA . THR A 1 185 ? 43.441 8.003 -15.161 1.00 58.38 185 THR A CA 1
ATOM 1464 C C . THR A 1 185 ? 44.007 7.424 -13.857 1.00 58.38 185 THR A C 1
ATOM 1466 O O . THR A 1 185 ? 44.015 8.117 -12.835 1.00 58.38 185 THR A O 1
ATOM 1469 N N . GLN A 1 186 ? 44.558 6.202 -13.869 1.00 55.91 186 GLN A N 1
ATOM 1470 C CA . GLN A 1 186 ? 45.238 5.646 -12.689 1.00 55.91 186 GLN A CA 1
ATOM 1471 C C . GLN A 1 186 ? 46.574 6.332 -12.370 1.00 55.91 186 GLN A C 1
ATOM 1473 O O . GLN A 1 186 ? 46.896 6.522 -11.190 1.00 55.91 186 GLN A O 1
ATOM 1478 N N . GLU A 1 187 ? 47.357 6.716 -13.380 1.00 56.28 187 GLU A N 1
ATOM 1479 C CA . GLU A 1 187 ? 48.613 7.440 -13.149 1.00 56.28 187 GLU A CA 1
ATOM 1480 C C . GLU A 1 187 ? 48.369 8.856 -12.611 1.00 56.28 187 GLU A C 1
ATOM 1482 O O . GLU A 1 187 ? 49.022 9.267 -11.645 1.00 56.28 187 GLU A O 1
ATOM 1487 N N . GLU A 1 188 ? 47.370 9.571 -13.135 1.00 56.44 188 GLU A N 1
ATOM 1488 C CA . GLU A 1 188 ? 47.007 10.915 -12.661 1.00 56.44 188 GLU A CA 1
ATOM 1489 C C . GLU A 1 188 ? 46.508 10.913 -11.200 1.00 56.44 188 GLU A C 1
ATOM 1491 O O . GLU A 1 188 ? 46.783 11.853 -10.444 1.00 56.44 188 GLU A O 1
ATOM 1496 N N . ALA A 1 189 ? 45.848 9.837 -10.751 1.00 56.12 189 ALA A N 1
ATOM 1497 C CA . ALA A 1 189 ? 45.430 9.672 -9.355 1.00 56.12 189 ALA A CA 1
ATOM 1498 C C . ALA A 1 189 ? 46.614 9.406 -8.401 1.00 56.12 189 ALA A C 1
ATOM 1500 O O . ALA A 1 189 ? 46.639 9.912 -7.274 1.00 56.12 189 ALA A O 1
ATOM 1501 N N . LYS A 1 190 ? 47.636 8.661 -8.850 1.00 56.38 190 LYS A N 1
ATOM 1502 C CA . LYS A 1 190 ? 48.852 8.388 -8.058 1.00 56.38 190 LYS A CA 1
ATOM 1503 C C . LYS A 1 190 ? 49.746 9.617 -7.890 1.00 56.38 190 LYS A C 1
ATOM 1505 O O . LYS A 1 190 ? 50.347 9.783 -6.826 1.00 56.38 190 LYS A O 1
ATOM 1510 N N . VAL A 1 191 ? 49.838 10.481 -8.902 1.00 58.22 191 VAL A N 1
ATOM 1511 C CA . VAL A 1 191 ? 50.648 11.713 -8.833 1.00 58.22 191 VAL A CA 1
ATOM 1512 C C . VAL A 1 191 ? 50.037 12.726 -7.861 1.00 58.22 191 VAL A C 1
ATOM 1514 O O . VAL A 1 191 ? 50.769 13.327 -7.072 1.00 58.22 191 VAL A O 1
ATOM 1517 N N . ARG A 1 192 ? 48.704 12.851 -7.843 1.00 55.56 192 ARG A N 1
ATOM 1518 C CA . ARG A 1 192 ? 47.980 13.766 -6.942 1.00 55.56 192 ARG A CA 1
ATOM 1519 C C . ARG A 1 192 ? 48.195 13.410 -5.465 1.00 55.56 192 ARG A C 1
ATOM 1521 O O . ARG A 1 192 ? 48.595 14.255 -4.674 1.00 55.56 192 ARG A O 1
ATOM 1528 N N . ASN A 1 193 ? 48.090 12.123 -5.132 1.00 55.31 193 ASN A N 1
ATOM 1529 C CA . ASN A 1 193 ? 48.269 11.618 -3.764 1.00 55.31 193 ASN A CA 1
ATOM 1530 C C . ASN A 1 193 ? 49.716 11.796 -3.240 1.00 55.31 193 ASN A C 1
ATOM 1532 O O . ASN A 1 193 ? 49.950 12.006 -2.050 1.00 55.31 193 ASN A O 1
ATOM 1536 N N . ARG A 1 194 ? 50.718 11.774 -4.134 1.00 54.53 194 ARG A N 1
ATOM 1537 C CA . ARG A 1 194 ? 5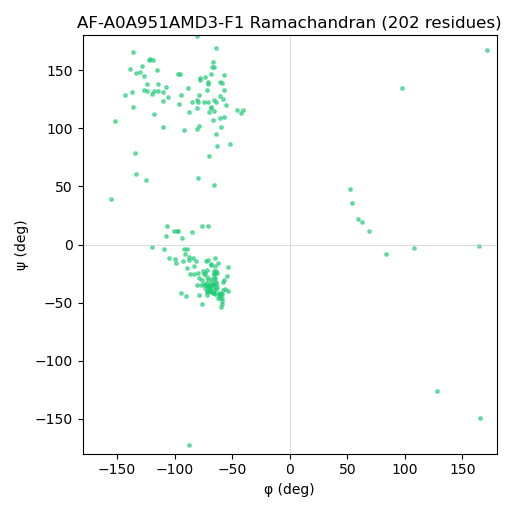2.122 12.046 -3.772 1.00 54.53 194 ARG A CA 1
ATOM 1538 C C . ARG A 1 194 ? 52.387 13.537 -3.511 1.00 54.53 194 ARG A C 1
ATOM 1540 O O . ARG A 1 194 ? 53.217 13.848 -2.663 1.00 54.53 194 ARG A O 1
ATOM 1547 N N . GLN A 1 195 ? 51.711 14.444 -4.219 1.00 55.06 195 GLN A N 1
ATOM 1548 C CA . GLN A 1 195 ? 51.870 15.891 -4.019 1.00 55.06 195 GLN A CA 1
ATOM 1549 C C . GLN A 1 195 ? 51.210 16.388 -2.728 1.00 55.06 195 GLN A C 1
ATOM 1551 O O . GLN A 1 195 ? 51.779 17.258 -2.070 1.00 55.06 195 GLN A O 1
ATOM 1556 N N . ASP A 1 196 ? 50.081 15.803 -2.327 1.00 56.03 196 ASP A N 1
ATOM 1557 C CA . ASP A 1 196 ? 49.398 16.187 -1.085 1.00 56.03 196 ASP A CA 1
ATOM 1558 C C . ASP A 1 196 ? 50.208 15.777 0.160 1.00 56.03 196 ASP A C 1
ATOM 1560 O O . ASP A 1 196 ? 50.377 16.576 1.081 1.00 56.03 196 ASP A O 1
ATOM 1564 N N . ARG A 1 197 ? 50.868 14.608 0.133 1.00 53.28 197 ARG A N 1
ATOM 1565 C CA . ARG A 1 197 ? 51.781 14.171 1.212 1.00 53.28 197 ARG A CA 1
ATOM 1566 C C . ARG A 1 197 ? 53.030 15.037 1.393 1.00 53.28 197 ARG A C 1
ATOM 1568 O O . ARG A 1 197 ? 53.606 15.037 2.475 1.00 53.28 197 ARG A O 1
ATOM 1575 N N . LEU A 1 198 ? 53.476 15.746 0.355 1.00 55.06 198 LEU A N 1
ATOM 1576 C CA . LEU A 1 198 ? 54.639 16.639 0.444 1.00 55.06 198 LEU A CA 1
ATOM 1577 C C . LEU A 1 198 ? 54.279 18.023 1.005 1.00 55.06 198 LEU A C 1
ATOM 1579 O O . LEU A 1 198 ? 55.168 18.725 1.478 1.00 55.06 198 LEU A O 1
ATOM 1583 N N . LYS A 1 199 ? 52.997 18.414 0.984 1.00 54.75 199 LYS A N 1
ATOM 1584 C CA . LYS A 1 199 ? 52.530 19.693 1.542 1.00 54.75 199 LYS A CA 1
ATOM 1585 C C . LYS A 1 199 ? 52.209 19.624 3.038 1.00 54.75 199 LYS A C 1
ATOM 1587 O O . LYS A 1 199 ? 52.320 20.642 3.707 1.00 54.75 199 LYS A O 1
ATOM 1592 N N . GLU A 1 200 ? 51.879 18.448 3.573 1.00 52.53 200 GLU A N 1
ATOM 1593 C CA . GLU A 1 200 ? 51.609 18.261 5.013 1.00 52.53 200 GLU A CA 1
ATOM 1594 C C . GLU A 1 200 ? 52.872 18.049 5.872 1.00 52.53 200 GLU A C 1
ATOM 1596 O O . GLU A 1 200 ? 52.797 18.125 7.092 1.00 52.53 200 GLU A O 1
ATOM 1601 N N . GLY A 1 201 ? 54.041 17.818 5.262 1.00 51.03 201 GLY A N 1
ATOM 1602 C CA . GLY A 1 201 ? 55.304 17.561 5.971 1.00 51.03 201 GLY A CA 1
ATOM 1603 C C . GLY A 1 201 ? 56.232 18.770 6.158 1.00 51.03 201 GLY A C 1
ATOM 1604 O O . GLY A 1 201 ? 57.393 18.571 6.493 1.00 51.03 201 GLY A O 1
ATOM 1605 N N . SER A 1 202 ? 55.775 19.999 5.895 1.00 53.25 202 SER A N 1
ATOM 1606 C CA . SER A 1 202 ? 56.594 21.222 5.997 1.00 53.25 202 SER A CA 1
ATOM 1607 C C . SER A 1 202 ? 55.946 22.258 6.919 1.00 53.25 202 SER A C 1
ATOM 1609 O O . SER A 1 202 ? 55.691 23.391 6.513 1.00 53.25 202 SER A O 1
ATOM 1611 N N . LEU A 1 203 ? 55.665 21.855 8.154 1.00 52.62 203 LEU A N 1
ATOM 1612 C CA . LEU A 1 203 ? 55.386 22.754 9.272 1.00 52.62 203 LEU A CA 1
ATOM 1613 C C . LEU A 1 203 ? 56.189 22.255 10.478 1.00 52.62 203 LEU A C 1
ATOM 1615 O O . LEU A 1 203 ? 55.644 21.581 11.344 1.00 52.62 203 LEU A O 1
ATOM 1619 N N . ASP A 1 204 ? 57.482 22.573 10.473 1.00 48.66 204 ASP A N 1
ATOM 1620 C CA . ASP A 1 204 ? 58.323 22.712 11.667 1.00 48.66 204 ASP A CA 1
ATOM 1621 C C . ASP A 1 204 ? 58.994 24.092 11.602 1.00 48.66 204 ASP A C 1
ATOM 1623 O O . ASP A 1 204 ? 59.500 24.446 10.507 1.00 48.66 204 ASP A O 1
#

Sequence (204 aa):
MKTQRFDSLDEDGGRKLSGQKVVDQDDESVGTVDGIWMDPSTHRVAFVGVKTSWLPGKVQVVPAGDVEVVNEGELIKVGYPAAFVKKAPSFFPENELAELEKEEVNAYFGRFLPLRRVSSLKEMRPEEAANLQNSELQPEAQDRTRRAEQERLDLERGEQTFFDQKGFVTDSLPEVDASKELLRTQEEAKVRNRQDRLKEGSLD

Foldseek 3Di:
DDKDFQQVDAPVRNVVLFQAWEAEPVRHTLAGWDAFAADPVPNGTQWTFGDRDPDDFKTQIAGRRQWMAPDPNNYIYGHDHSVLSVPHDIHGRPDHQDPVNSCSRCVSVVVPPPPVPVPVVPVDDPVVVVVVVPDDDDDDPPVVVVVVVVVVVVVVVVVVVVPPDPDDDDDDDDPPPPVVVVVVVVVVVVVVVVVVVVVVPPDD

Nearest PDB structures (foldseek):
  3htr-assembly1_A  TM=7.418E-01  e=2.916E-04  Rhodopseudomonas palustris
  8onw-assembly2_C  TM=7.835E-01  e=1.359E-03  Archaeoglobus fulgidus
  1pm3-assembly1_A  TM=8.209E-01  e=1.997E-03  Methanothermobacter thermautotrophicus
  8onw-assembly3_D  TM=7.649E-01  e=1.449E-03  Archaeoglobus fulgidus
  8onw-assembly2_B  TM=7.689E-01  e=2.582E-03  Archaeoglobus fulgidus

Secondary structure (DSSP, 8-state):
---EEGGG--HHHHHHTTT-EEE-TT--EEEEEEEEEEETTTTEEEEEEEE-SSSSS-EEEEEGGGEEEEGGGTEEEESS-HHHHTTS-EE-TTSPPPHHHHHHHHHHTT--------TT-----HHHHHHHTTS---SSSHHHHHHHHHHHHHHHHHHTTTTT-------------HHHHHHHHHHHHHHHHHHHHHHTT---